Protein AF-A0A0C2IAZ5-F1 (afdb_monomer)

Solvent-accessible surface area (backbone atoms only — not comparable to full-atom values): 12006 Å² total; per-residue (Å²): 134,86,85,88,79,88,87,80,85,84,83,90,81,91,76,89,69,83,84,74,73,74,80,56,73,69,61,59,54,59,52,54,60,59,62,53,50,27,49,52,29,51,53,50,43,54,48,49,75,70,70,52,57,66,71,58,53,27,59,75,67,72,46,90,53,68,65,59,50,37,69,74,47,61,52,66,80,59,82,70,36,65,67,20,64,75,68,73,45,80,54,73,55,68,65,60,46,50,69,38,65,55,66,50,71,83,68,84,84,43,74,84,71,50,55,69,68,63,47,53,56,49,55,69,34,69,71,50,41,56,51,49,53,54,47,59,71,51,62,82,60,82,53,74,67,52,50,52,52,49,51,50,51,50,51,53,53,48,50,56,50,50,50,55,44,50,55,50,53,64,75,63,63,73,81,72,82,75,78,68,95,78,84,82,76,81,77,85,126

Nearest PDB structures (foldseek):
  2nd4-assembly1_A  TM=6.786E-01  e=6.796E+00  Streptococcus parasanguinis FW213
  1r71-assembly2_D  TM=3.752E-01  e=5.203E+00  Escherichia coli

Secondary structure (DSSP, 8-state):
--------PPP---------PPPPHHHHHHHHHHHHHHHHHHHHHHHHHTT--HHHHHHHTT-S-HHHHIIIII--S-S--HHHHHHTPPP-HHHHHHTSTTT----TT-GGGS-HHHHHHHHHSHHHHHHHHHHHHHSS--SHHHHHHHHHHHHHHHHHHHHHHHHHHHHT--------S--------

Mean predicted aligned error: 17.09 Å

Structure (mmCIF, N/CA/C/O backbone):
data_AF-A0A0C2IAZ5-F1
#
_entry.id   AF-A0A0C2IAZ5-F1
#
loop_
_atom_site.group_PDB
_atom_site.id
_atom_site.type_symbol
_atom_site.label_atom_id
_atom_site.label_alt_id
_atom_site.label_comp_id
_atom_site.label_asym_id
_atom_site.label_entity_id
_atom_site.label_seq_id
_atom_site.pdbx_PDB_ins_code
_atom_site.Cartn_x
_atom_site.Cartn_y
_atom_site.Cartn_z
_atom_site.occupancy
_atom_site.B_iso_or_equiv
_atom_site.auth_seq_id
_atom_site.auth_comp_id
_atom_site.auth_asym_id
_atom_site.auth_atom_id
_atom_site.pdbx_PDB_model_num
ATOM 1 N N . MET A 1 1 ? -34.240 -67.781 -37.547 1.00 33.72 1 MET A N 1
ATOM 2 C CA . MET A 1 1 ? -34.138 -68.430 -36.224 1.00 33.72 1 MET A CA 1
ATOM 3 C C . MET A 1 1 ? -33.728 -67.370 -35.205 1.00 33.72 1 MET A C 1
ATOM 5 O O . MET A 1 1 ? -32.711 -66.744 -35.450 1.00 33.72 1 MET A O 1
ATOM 9 N N . LEU A 1 2 ? -34.544 -67.196 -34.147 1.00 34.09 2 LEU A N 1
ATOM 10 C CA . LEU A 1 2 ? -34.249 -66.635 -32.800 1.00 34.09 2 LEU A CA 1
ATOM 11 C C . LEU A 1 2 ? -33.767 -65.156 -32.739 1.00 34.09 2 LEU A C 1
ATOM 13 O O . LEU A 1 2 ? -32.663 -64.866 -33.169 1.00 34.09 2 LEU A O 1
ATOM 17 N N . THR A 1 3 ? -34.583 -64.127 -32.437 1.00 29.62 3 THR A N 1
ATOM 18 C CA . THR A 1 3 ? -35.237 -63.645 -31.177 1.00 29.62 3 THR A CA 1
ATOM 19 C C . THR A 1 3 ? -34.334 -63.023 -30.095 1.00 29.62 3 THR A C 1
ATOM 21 O O . THR A 1 3 ? -33.367 -63.649 -29.682 1.00 29.62 3 THR A O 1
ATOM 24 N N . CYS A 1 4 ? -34.831 -61.900 -29.532 1.00 27.48 4 CYS A N 1
ATOM 25 C CA . CYS A 1 4 ? -34.529 -61.259 -28.229 1.00 27.48 4 CYS A CA 1
ATOM 26 C C . CYS A 1 4 ? -33.162 -60.566 -28.056 1.00 27.48 4 CYS A C 1
ATOM 28 O O . CYS A 1 4 ? -32.158 -61.031 -28.562 1.00 27.48 4 CYS A O 1
ATOM 30 N N . GLY A 1 5 ? -33.025 -59.458 -27.320 1.00 30.19 5 GLY A N 1
ATOM 31 C CA . GLY A 1 5 ? -33.945 -58.748 -26.428 1.00 30.19 5 GLY A CA 1
ATOM 32 C C . GLY A 1 5 ? -33.233 -57.538 -25.788 1.00 30.19 5 GLY A C 1
ATOM 33 O O . GLY A 1 5 ? -32.011 -57.436 -25.824 1.00 30.19 5 GLY A O 1
ATOM 34 N N . GLN A 1 6 ? -34.024 -56.602 -25.261 1.00 39.97 6 GLN A N 1
ATOM 35 C CA . GLN A 1 6 ? -33.616 -55.354 -24.599 1.00 39.97 6 GLN A CA 1
ATOM 36 C C . GLN A 1 6 ? -32.901 -55.566 -23.241 1.00 39.97 6 GLN A C 1
ATOM 38 O O . GLN A 1 6 ? -32.875 -56.676 -22.716 1.00 39.97 6 GLN A O 1
ATOM 43 N N . THR A 1 7 ? -32.500 -54.433 -22.631 1.00 32.38 7 THR A N 1
ATOM 44 C CA . THR A 1 7 ? -32.060 -54.162 -21.232 1.00 32.38 7 THR A CA 1
ATOM 45 C C . THR A 1 7 ? -30.535 -54.120 -21.037 1.00 32.38 7 THR A C 1
ATOM 47 O O . THR A 1 7 ? -29.818 -54.927 -21.602 1.00 32.38 7 THR A O 1
ATOM 50 N N . GLY A 1 8 ? -29.927 -53.186 -20.301 1.00 30.31 8 GLY A N 1
ATOM 51 C CA . GLY A 1 8 ? -30.428 -52.123 -19.437 1.00 30.31 8 GLY A CA 1
ATOM 52 C C . GLY A 1 8 ? -29.273 -51.215 -18.981 1.00 30.31 8 GLY A C 1
ATOM 53 O O . GLY A 1 8 ? -28.098 -51.560 -19.088 1.00 30.31 8 GLY A O 1
ATOM 54 N N . THR A 1 9 ? -29.619 -50.029 -18.495 1.00 33.97 9 THR A N 1
ATOM 55 C CA . THR A 1 9 ? -28.724 -49.119 -17.773 1.00 33.97 9 THR A CA 1
ATOM 56 C C . THR A 1 9 ? -28.346 -49.690 -16.401 1.00 33.97 9 THR A C 1
ATOM 58 O O . THR A 1 9 ? -29.197 -50.296 -15.748 1.00 33.97 9 THR A O 1
ATOM 61 N N . PRO A 1 10 ? -27.149 -49.386 -15.867 1.00 36.28 10 PRO A N 1
ATOM 62 C CA . PRO A 1 10 ? -26.966 -49.244 -14.437 1.00 36.28 10 PRO A CA 1
ATOM 63 C C . PRO A 1 10 ? -27.031 -47.764 -14.041 1.00 36.28 10 PRO A C 1
ATOM 65 O O . PRO A 1 10 ? -26.444 -46.881 -14.667 1.00 36.28 10 PRO A O 1
ATOM 68 N N . ARG A 1 11 ? -27.806 -47.520 -12.984 1.00 34.47 11 ARG A N 1
ATOM 69 C CA . ARG A 1 11 ? -27.888 -46.276 -12.218 1.00 34.47 11 ARG A CA 1
ATOM 70 C C . ARG A 1 11 ? -26.661 -46.133 -11.312 1.00 34.47 11 ARG A C 1
ATOM 72 O O . ARG A 1 11 ? -26.193 -47.134 -10.785 1.00 34.47 11 ARG A O 1
ATOM 79 N N . GLY A 1 12 ? -26.321 -44.882 -10.998 1.00 30.38 12 GLY A N 1
ATOM 80 C CA . GLY A 1 12 ? -25.887 -44.485 -9.654 1.00 30.38 12 GLY A CA 1
ATOM 81 C C . GLY A 1 12 ? -24.379 -44.435 -9.411 1.00 30.38 12 GLY A C 1
ATOM 82 O O . GLY A 1 12 ? -23.699 -45.451 -9.444 1.00 30.38 12 GLY A O 1
ATOM 83 N N . GLY A 1 13 ? -23.896 -43.236 -9.094 1.00 26.91 13 GLY A N 1
ATOM 84 C CA . GLY A 1 13 ? -22.538 -42.960 -8.637 1.00 26.91 13 GLY A CA 1
ATOM 85 C C . GLY A 1 13 ? -22.327 -41.455 -8.532 1.00 26.91 13 GLY A C 1
ATOM 86 O O . GLY A 1 13 ? -21.667 -40.859 -9.377 1.00 26.91 13 GLY A O 1
ATOM 87 N N . GLU A 1 14 ? -23.001 -40.836 -7.563 1.00 43.66 14 GLU A N 1
ATOM 88 C CA . GLU A 1 14 ? -22.784 -39.451 -7.155 1.00 43.66 14 GLU A CA 1
ATOM 89 C C . GLU A 1 14 ? -21.334 -39.279 -6.691 1.00 43.66 14 GLU A C 1
ATOM 91 O O . GLU A 1 14 ? -20.952 -39.852 -5.680 1.00 43.66 14 GLU A O 1
ATOM 96 N N . ASP A 1 15 ? -20.549 -38.459 -7.391 1.00 33.50 15 ASP A N 1
ATOM 97 C CA . ASP A 1 15 ? -19.298 -37.918 -6.859 1.00 33.50 15 ASP A CA 1
ATOM 98 C C . ASP A 1 15 ? -19.372 -36.392 -6.911 1.00 33.50 15 ASP A C 1
ATOM 100 O O . ASP A 1 15 ? -19.136 -35.737 -7.934 1.00 33.50 15 ASP A O 1
ATOM 104 N N . GLY A 1 16 ? -19.763 -35.833 -5.765 1.00 38.94 16 GLY A N 1
ATOM 105 C CA . GLY A 1 16 ? -19.834 -34.408 -5.497 1.00 38.94 16 GLY A CA 1
ATOM 106 C C . GLY A 1 16 ? -18.471 -33.739 -5.651 1.00 38.94 16 GLY A C 1
ATOM 107 O O . GLY A 1 16 ? -17.618 -33.805 -4.769 1.00 38.94 16 GLY A O 1
ATOM 108 N N . ARG A 1 17 ? -18.287 -33.018 -6.757 1.00 39.12 17 ARG A N 1
ATOM 109 C CA . ARG A 1 17 ? -17.302 -31.936 -6.829 1.00 39.12 17 ARG A CA 1
ATOM 110 C C . ARG A 1 17 ? -18.002 -30.648 -6.398 1.00 39.12 17 ARG A C 1
ATOM 112 O O . ARG A 1 17 ? -18.989 -30.287 -7.040 1.00 39.12 17 ARG A O 1
ATOM 119 N N . PRO A 1 18 ? -17.529 -29.930 -5.365 1.00 41.56 18 PRO A N 1
ATOM 120 C CA . PRO A 1 18 ? -18.049 -28.602 -5.087 1.00 41.56 18 PRO A CA 1
ATOM 121 C C . PRO A 1 18 ? -17.733 -27.716 -6.293 1.00 41.56 18 PRO A C 1
ATOM 123 O O . PRO A 1 18 ? -16.586 -27.624 -6.736 1.00 41.56 18 PRO A O 1
ATOM 126 N N . GLY A 1 19 ? -18.786 -27.131 -6.861 1.00 40.59 19 GLY A N 1
ATOM 127 C CA . GLY A 1 19 ? -18.734 -26.257 -8.022 1.00 40.59 19 GLY A CA 1
ATOM 128 C C . GLY A 1 19 ? -17.888 -25.020 -7.749 1.00 40.59 19 GLY A C 1
ATOM 129 O O . GLY A 1 19 ? -18.397 -23.983 -7.338 1.00 40.59 19 GLY A O 1
ATOM 130 N N . GLY A 1 20 ? -16.590 -25.117 -8.021 1.00 43.41 20 GLY A N 1
ATOM 131 C CA . GLY A 1 20 ? -15.761 -23.960 -8.307 1.00 43.41 20 GLY A CA 1
ATOM 132 C C . GLY A 1 20 ? -16.153 -23.451 -9.684 1.00 43.41 20 GLY A C 1
ATOM 133 O O . GLY A 1 20 ? -15.679 -23.973 -10.693 1.00 43.41 20 GLY A O 1
ATOM 134 N N . LEU A 1 21 ? -17.065 -22.479 -9.726 1.00 49.16 21 LEU A N 1
ATOM 135 C CA . LEU A 1 21 ? -17.393 -21.758 -10.948 1.00 49.16 21 LEU A CA 1
ATOM 136 C C . LEU A 1 21 ? -16.069 -21.225 -11.531 1.00 49.16 21 LEU A C 1
ATOM 138 O O . LEU A 1 21 ? -15.357 -20.512 -10.815 1.00 49.16 21 LEU A O 1
ATOM 142 N N . PRO A 1 22 ? -15.680 -21.586 -12.769 1.00 55.66 22 PRO A N 1
ATOM 143 C CA . PRO A 1 22 ? -14.477 -21.023 -13.357 1.00 55.66 22 PRO A CA 1
ATOM 144 C C . PRO A 1 22 ? -14.632 -19.498 -13.358 1.00 55.66 22 PRO A C 1
ATOM 146 O O . PRO A 1 22 ? -15.723 -19.007 -13.676 1.00 55.66 22 PRO A O 1
ATOM 149 N N . PRO A 1 23 ? -13.587 -18.738 -12.975 1.00 51.31 23 PRO A N 1
ATOM 150 C CA . PRO A 1 23 ? -13.660 -17.290 -13.015 1.00 51.31 23 PRO A CA 1
ATOM 151 C C . PRO A 1 23 ? -14.093 -16.891 -14.426 1.00 51.31 23 PRO A C 1
ATOM 153 O O . PRO A 1 23 ? -13.595 -17.459 -15.406 1.00 51.31 23 PRO A O 1
ATOM 156 N N . PRO A 1 24 ? -15.061 -15.976 -14.555 1.00 48.97 24 PRO A N 1
ATOM 157 C CA . PRO A 1 24 ? -15.604 -15.670 -15.856 1.00 48.97 24 PRO A CA 1
ATOM 158 C C . PRO A 1 24 ? -14.494 -15.152 -16.776 1.00 48.97 24 PRO A C 1
ATOM 160 O O . PRO A 1 24 ? -13.578 -14.463 -16.327 1.00 48.97 24 PRO A O 1
ATOM 163 N N . LEU A 1 25 ? -14.580 -15.468 -18.069 1.00 48.09 25 LEU A N 1
ATOM 164 C CA . LEU A 1 25 ? -13.538 -15.194 -19.072 1.00 48.09 25 LEU A CA 1
ATOM 165 C C . LEU A 1 25 ? -13.080 -13.719 -19.113 1.00 48.09 25 LEU A C 1
ATOM 167 O O . LEU A 1 25 ? -11.958 -13.425 -19.523 1.00 48.09 25 LEU A O 1
ATOM 171 N N . TYR A 1 26 ? -13.906 -12.793 -18.619 1.00 48.84 26 TYR A N 1
ATOM 172 C CA . TYR A 1 26 ? -13.578 -11.374 -18.461 1.00 48.84 26 TYR A CA 1
ATOM 173 C C . TYR A 1 26 ? -12.487 -11.107 -17.399 1.00 48.84 26 TYR A C 1
ATOM 175 O O . TYR A 1 26 ? -11.694 -10.180 -17.560 1.00 48.84 26 TYR A O 1
ATOM 183 N N . ALA A 1 27 ? -12.377 -11.934 -16.353 1.00 33.88 27 ALA A N 1
ATOM 184 C CA . ALA A 1 27 ? -11.324 -11.828 -15.338 1.00 33.88 27 ALA A CA 1
ATOM 185 C C . ALA A 1 27 ? -9.954 -12.294 -15.868 1.00 33.88 27 ALA A C 1
ATOM 187 O O . ALA A 1 27 ? -8.925 -11.709 -15.526 1.00 33.88 27 ALA A O 1
ATOM 188 N N . GLN A 1 28 ? -9.934 -13.286 -16.766 1.00 40.19 28 GLN A N 1
ATOM 189 C CA . GLN A 1 28 ? -8.708 -13.749 -17.426 1.00 40.19 28 GLN A CA 1
ATOM 190 C C . GLN A 1 28 ? -8.147 -12.685 -18.388 1.00 40.19 28 GLN A C 1
ATOM 192 O O . GLN A 1 28 ? -6.931 -12.511 -18.481 1.00 40.19 28 GLN A O 1
ATOM 197 N N . LEU A 1 29 ? -9.025 -11.939 -19.072 1.00 33.53 29 LEU A N 1
ATOM 198 C CA . LEU A 1 29 ? -8.623 -10.901 -20.024 1.00 33.53 29 LEU A CA 1
ATOM 199 C C . LEU A 1 29 ? -7.984 -9.685 -19.328 1.00 33.53 29 LEU A C 1
ATOM 201 O O . LEU A 1 29 ? -6.987 -9.156 -19.815 1.00 33.53 29 LEU A O 1
ATOM 205 N N . MET A 1 30 ? -8.496 -9.277 -18.163 1.00 33.78 30 MET A N 1
ATOM 206 C CA . MET A 1 30 ? -7.974 -8.117 -17.420 1.00 33.78 30 MET A CA 1
ATOM 207 C C . MET A 1 30 ? -6.599 -8.369 -16.774 1.00 33.78 30 MET A C 1
ATOM 209 O O . MET A 1 30 ? -5.767 -7.465 -16.709 1.00 33.78 30 MET A O 1
ATOM 213 N N . LEU A 1 31 ? -6.313 -9.604 -16.348 1.00 41.78 31 LEU A N 1
ATOM 214 C CA . LEU A 1 31 ? -5.001 -9.990 -15.808 1.00 41.78 31 LEU A CA 1
ATOM 215 C C . LEU A 1 31 ? -3.921 -10.125 -16.896 1.00 41.78 31 LEU A C 1
ATOM 217 O O . LEU A 1 31 ? -2.743 -9.887 -16.625 1.00 41.78 31 LEU A O 1
ATOM 221 N N . HIS A 1 32 ? -4.302 -10.456 -18.132 1.00 40.53 32 HIS A N 1
ATOM 222 C CA . HIS A 1 32 ? -3.354 -10.632 -19.236 1.00 40.53 32 HIS A CA 1
ATOM 223 C C . HIS A 1 32 ? -2.765 -9.300 -19.733 1.00 40.53 32 HIS A C 1
ATOM 225 O O . HIS A 1 32 ? -1.571 -9.219 -20.028 1.00 40.53 32 HIS A O 1
ATOM 231 N N . TRP A 1 33 ? -3.574 -8.235 -19.768 1.00 40.88 33 TRP A N 1
ATOM 232 C CA . TRP A 1 33 ? -3.133 -6.912 -20.227 1.00 40.88 33 TRP A CA 1
ATOM 233 C C . TRP A 1 33 ? -2.210 -6.200 -19.229 1.00 40.88 33 TRP A C 1
ATOM 235 O O . TRP A 1 33 ? -1.236 -5.569 -19.637 1.00 40.88 33 TRP A O 1
ATOM 245 N N . LEU A 1 34 ? -2.448 -6.361 -17.924 1.00 48.94 34 LEU A N 1
ATOM 246 C CA . LEU A 1 34 ? -1.571 -5.814 -16.882 1.00 48.94 34 LEU A CA 1
ATOM 247 C C . LEU A 1 34 ? -0.287 -6.644 -16.691 1.00 48.94 34 LEU A C 1
ATOM 249 O O . LEU A 1 34 ? 0.761 -6.082 -16.377 1.00 48.94 34 LEU A O 1
ATOM 253 N N . GLY A 1 35 ? -0.336 -7.963 -16.918 1.00 55.66 35 GLY A N 1
ATOM 254 C CA . GLY A 1 35 ? 0.768 -8.882 -16.616 1.00 55.66 35 GLY A CA 1
ATOM 255 C C . GLY A 1 35 ? 1.971 -8.831 -17.568 1.00 55.66 35 GLY A C 1
ATOM 256 O O . GLY A 1 35 ? 3.095 -9.035 -17.118 1.00 55.66 35 GLY A O 1
ATOM 257 N N . LEU A 1 36 ? 1.776 -8.546 -18.864 1.00 62.56 36 LEU A N 1
ATOM 258 C CA . LEU A 1 36 ? 2.872 -8.532 -19.854 1.00 62.56 36 LEU A CA 1
ATOM 259 C C . LEU A 1 36 ? 3.364 -7.116 -20.189 1.00 62.56 36 LEU A C 1
ATOM 261 O O . LEU A 1 36 ? 4.548 -6.908 -20.469 1.00 62.56 36 LEU A O 1
ATOM 265 N N . HIS A 1 37 ? 2.465 -6.131 -20.148 1.00 70.44 37 HIS A N 1
ATOM 266 C CA . HIS A 1 37 ? 2.784 -4.756 -20.523 1.00 70.44 37 HIS A CA 1
ATOM 267 C C . HIS A 1 37 ? 3.711 -4.082 -19.504 1.00 70.44 37 HIS A C 1
ATOM 269 O O . HIS A 1 37 ? 4.656 -3.395 -19.888 1.00 70.44 37 HIS A O 1
ATOM 275 N N . ALA A 1 38 ? 3.500 -4.350 -18.213 1.00 69.12 38 ALA A N 1
ATOM 276 C CA . ALA A 1 38 ? 4.298 -3.788 -17.131 1.00 69.12 38 ALA A CA 1
ATOM 277 C C . ALA A 1 38 ? 5.775 -4.248 -17.159 1.00 69.12 38 ALA A C 1
ATOM 279 O O . ALA A 1 38 ? 6.652 -3.382 -17.223 1.00 69.12 38 ALA A O 1
ATOM 280 N N . PRO A 1 39 ? 6.102 -5.561 -17.210 1.00 73.50 39 PRO A N 1
ATOM 281 C CA . PRO A 1 39 ? 7.488 -6.014 -17.361 1.00 73.50 39 PRO A CA 1
ATOM 282 C C . PRO A 1 39 ? 8.144 -5.515 -18.648 1.00 73.50 39 PRO A C 1
ATOM 284 O O . PRO A 1 39 ? 9.300 -5.099 -18.634 1.00 73.50 39 PRO A O 1
ATOM 287 N N . ARG A 1 40 ? 7.403 -5.509 -19.765 1.00 78.31 40 ARG A N 1
ATOM 288 C CA . ARG A 1 40 ? 7.903 -4.996 -21.045 1.00 78.31 40 ARG A CA 1
ATOM 289 C C . ARG A 1 40 ? 8.282 -3.519 -20.944 1.00 78.31 40 ARG A C 1
ATOM 291 O O . ARG A 1 40 ? 9.360 -3.145 -21.397 1.00 78.31 40 ARG A O 1
ATOM 298 N N . ARG A 1 41 ? 7.422 -2.694 -20.340 1.00 78.50 41 ARG A N 1
ATOM 299 C CA . ARG A 1 41 ? 7.686 -1.268 -20.114 1.00 78.50 41 ARG A CA 1
ATOM 300 C C . ARG A 1 41 ? 8.943 -1.059 -19.273 1.00 78.50 41 ARG A C 1
ATOM 302 O O . ARG A 1 41 ? 9.803 -0.286 -19.671 1.00 78.50 41 ARG A O 1
ATOM 309 N N . GLU A 1 42 ? 9.090 -1.791 -18.175 1.00 76.69 42 GLU A N 1
ATOM 310 C CA . GLU A 1 42 ? 10.253 -1.681 -17.284 1.00 76.69 42 GLU A CA 1
ATOM 311 C C . GLU A 1 42 ? 11.577 -2.0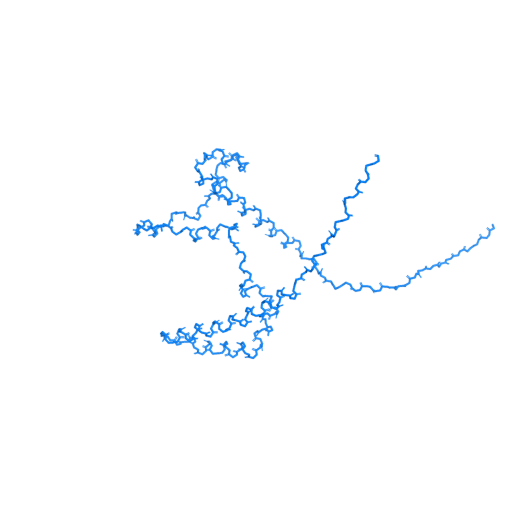28 -17.983 1.00 76.69 42 GLU A C 1
ATOM 313 O O . GLU A 1 42 ? 12.575 -1.327 -17.814 1.00 76.69 42 GLU A O 1
ATOM 318 N N . ILE A 1 43 ? 11.595 -3.079 -18.809 1.00 80.69 43 ILE A N 1
ATOM 319 C CA . ILE A 1 43 ? 12.788 -3.454 -19.583 1.00 80.69 43 ILE A CA 1
ATOM 320 C C . ILE A 1 43 ? 13.146 -2.351 -20.590 1.00 80.69 43 ILE A C 1
ATOM 322 O O . ILE A 1 43 ? 14.321 -2.026 -20.759 1.00 80.69 43 ILE A O 1
ATOM 326 N N . LEU A 1 44 ? 12.148 -1.752 -21.245 1.00 83.25 44 LEU A N 1
ATOM 327 C CA . LEU A 1 44 ? 12.361 -0.666 -22.205 1.00 83.25 44 LEU A CA 1
ATOM 328 C C . LEU A 1 44 ? 12.880 0.608 -21.536 1.00 83.25 44 LEU A C 1
ATOM 330 O O . LEU A 1 44 ? 13.821 1.207 -22.050 1.00 83.25 44 LEU A O 1
ATOM 334 N N . VAL A 1 45 ? 12.333 0.973 -20.376 1.00 79.38 45 VAL A N 1
ATOM 335 C CA . VAL A 1 45 ? 12.813 2.114 -19.584 1.00 79.38 45 VAL A CA 1
ATOM 336 C C . VAL A 1 45 ? 14.253 1.883 -19.125 1.00 79.38 45 VAL A C 1
ATOM 338 O O . VAL A 1 45 ? 15.100 2.735 -19.354 1.00 79.38 45 VAL A O 1
ATOM 341 N N . LYS A 1 46 ? 14.584 0.700 -18.591 1.00 79.75 46 LYS A N 1
ATOM 342 C CA . LYS A 1 46 ? 15.965 0.360 -18.199 1.00 79.75 46 LYS A CA 1
ATOM 343 C C . LYS A 1 46 ? 16.951 0.383 -19.365 1.00 79.75 46 LYS A C 1
ATOM 345 O O . LYS A 1 46 ? 18.092 0.802 -19.200 1.00 79.75 46 LYS A O 1
ATOM 350 N N . THR A 1 47 ? 16.517 -0.065 -20.541 1.00 82.88 47 THR A N 1
ATOM 351 C CA . THR A 1 47 ? 17.347 -0.045 -21.752 1.00 82.88 47 THR A CA 1
ATOM 352 C C . THR A 1 47 ? 17.571 1.395 -22.221 1.00 82.88 47 THR A C 1
ATOM 354 O O . THR A 1 47 ? 18.684 1.744 -22.602 1.00 82.88 47 THR A O 1
ATOM 357 N N . ASN A 1 48 ? 16.558 2.259 -22.130 1.00 83.50 48 ASN A N 1
ATOM 358 C CA . ASN A 1 48 ? 16.694 3.686 -22.412 1.00 83.50 48 ASN A CA 1
ATOM 359 C C . ASN A 1 48 ? 17.620 4.394 -21.399 1.00 83.50 48 ASN A C 1
ATOM 361 O O . ASN A 1 48 ? 18.543 5.095 -21.805 1.00 83.50 48 ASN A O 1
ATOM 365 N N . ASP A 1 49 ? 17.444 4.134 -20.099 1.00 77.62 49 ASP A N 1
ATOM 366 C CA . ASP A 1 49 ? 18.261 4.701 -19.010 1.00 77.62 49 ASP A CA 1
ATOM 367 C C . ASP A 1 49 ? 19.739 4.266 -19.091 1.00 77.62 49 ASP A C 1
ATOM 369 O O . ASP A 1 49 ? 20.620 4.958 -18.584 1.00 77.62 49 ASP A O 1
ATOM 373 N N . SER A 1 50 ? 20.038 3.144 -19.761 1.00 79.38 50 SER A N 1
ATOM 374 C CA . SER A 1 50 ? 21.414 2.675 -19.993 1.00 79.38 50 SER A CA 1
ATOM 375 C C . SER A 1 50 ? 22.197 3.483 -21.043 1.00 79.38 50 SER A C 1
ATOM 377 O O . SER A 1 50 ? 23.373 3.205 -21.272 1.00 79.38 50 SER A O 1
ATOM 379 N N . GLY A 1 51 ? 21.570 4.484 -21.677 1.00 79.25 51 GLY A N 1
ATOM 380 C CA . GLY A 1 51 ? 22.207 5.364 -22.666 1.00 79.25 51 GLY A CA 1
ATOM 381 C C . GLY A 1 51 ? 22.269 4.787 -24.084 1.00 79.25 51 GLY A C 1
ATOM 382 O O . GLY A 1 51 ? 22.956 5.330 -24.949 1.00 79.25 51 GLY A O 1
ATOM 383 N N . VAL A 1 52 ? 21.559 3.685 -24.341 1.00 84.81 52 VAL A N 1
ATOM 384 C CA . VAL A 1 52 ? 21.454 3.064 -25.668 1.00 84.81 52 VAL A CA 1
ATOM 385 C C . VAL A 1 52 ? 20.705 3.994 -26.626 1.00 84.81 52 VAL A C 1
ATOM 387 O O . VAL A 1 52 ? 19.708 4.617 -26.266 1.00 84.81 52 VAL A O 1
ATOM 390 N N . ALA A 1 53 ? 21.155 4.067 -27.882 1.00 86.94 53 ALA A N 1
ATOM 391 C CA . ALA A 1 53 ? 20.514 4.909 -28.887 1.00 86.94 53 ALA A CA 1
ATOM 392 C C . ALA A 1 53 ? 19.041 4.515 -29.096 1.00 86.94 53 ALA A C 1
ATOM 394 O O . ALA A 1 53 ? 18.717 3.335 -29.262 1.00 86.94 53 ALA A O 1
ATOM 395 N N . ILE A 1 54 ? 18.150 5.508 -29.202 1.00 83.06 54 ILE A N 1
ATOM 396 C CA . ILE A 1 54 ? 16.699 5.287 -29.327 1.00 83.06 54 ILE A CA 1
ATOM 397 C C . ILE A 1 54 ? 16.336 4.341 -30.483 1.00 83.06 54 ILE A C 1
ATOM 399 O O . ILE A 1 54 ? 15.438 3.518 -30.352 1.00 83.06 54 ILE A O 1
ATOM 403 N N . GLY A 1 55 ? 17.079 4.367 -31.595 1.00 84.75 55 GLY A N 1
ATOM 404 C CA . GLY A 1 55 ? 16.866 3.457 -32.725 1.00 84.75 55 GLY A CA 1
ATOM 405 C C . GLY A 1 55 ? 17.112 1.979 -32.390 1.00 84.75 55 GLY A C 1
ATOM 406 O O . GLY A 1 55 ? 16.419 1.106 -32.912 1.00 84.75 55 GLY A O 1
ATOM 407 N N . GLN A 1 56 ? 18.059 1.678 -31.498 1.00 86.56 56 GLN A N 1
ATOM 408 C CA . GLN A 1 56 ? 18.276 0.320 -30.990 1.00 86.56 56 GLN A CA 1
ATOM 409 C C . GLN A 1 56 ? 17.168 -0.081 -30.012 1.00 86.56 56 GLN A C 1
ATOM 411 O O . GLN A 1 56 ? 16.681 -1.208 -30.091 1.00 86.56 56 GLN A O 1
ATOM 416 N N . VAL A 1 57 ? 16.694 0.853 -29.179 1.00 86.50 57 VAL A N 1
ATOM 417 C CA . VAL A 1 57 ? 15.525 0.638 -28.308 1.00 86.50 57 VAL A CA 1
ATOM 418 C C . VAL A 1 57 ? 14.267 0.363 -29.138 1.00 86.50 57 VAL A C 1
ATOM 420 O O . VAL A 1 57 ? 13.523 -0.556 -28.815 1.00 86.50 57 VAL A O 1
ATOM 423 N N . LEU A 1 58 ? 14.051 1.069 -30.256 1.00 88.31 58 LEU A N 1
ATOM 424 C CA . LEU A 1 58 ? 12.946 0.803 -31.188 1.00 88.31 58 LEU A CA 1
ATOM 425 C C . LEU A 1 58 ? 13.025 -0.602 -31.790 1.00 88.31 58 LEU A C 1
ATOM 427 O O . LEU A 1 58 ? 12.017 -1.308 -31.816 1.00 88.31 58 LEU A O 1
ATOM 431 N N . LYS A 1 59 ? 14.213 -1.017 -32.254 1.00 89.44 59 LYS A N 1
ATOM 432 C CA . LYS A 1 59 ? 14.434 -2.365 -32.801 1.00 89.44 59 LYS A CA 1
ATOM 433 C C . LYS A 1 59 ? 14.156 -3.437 -31.754 1.00 89.44 59 LYS A C 1
ATOM 435 O O . LYS A 1 59 ? 13.428 -4.383 -32.035 1.00 89.44 59 LYS A O 1
ATOM 440 N N . PHE A 1 60 ? 14.677 -3.253 -30.545 1.00 85.25 60 PHE A N 1
ATOM 441 C CA . PHE A 1 60 ? 14.430 -4.140 -29.413 1.00 85.25 60 PHE A CA 1
ATOM 442 C C . PHE A 1 60 ? 12.940 -4.175 -29.021 1.00 85.25 60 PHE A C 1
ATOM 444 O O . PHE A 1 60 ? 12.383 -5.239 -28.760 1.00 85.25 60 PHE A O 1
ATOM 451 N N . ALA A 1 61 ? 12.257 -3.030 -29.070 1.00 83.94 61 ALA A N 1
ATOM 452 C CA . ALA A 1 61 ? 10.823 -2.914 -28.831 1.00 83.94 61 ALA A CA 1
ATOM 453 C C . ALA A 1 61 ? 9.953 -3.433 -29.991 1.00 83.94 61 ALA A C 1
ATOM 455 O O . ALA A 1 61 ? 8.731 -3.487 -29.836 1.00 83.94 61 ALA A O 1
ATOM 456 N N . GLY A 1 62 ? 10.530 -3.772 -31.149 1.00 87.19 62 GLY A N 1
ATOM 457 C CA . GLY A 1 62 ? 9.787 -4.124 -32.363 1.00 87.19 62 GLY A CA 1
ATOM 458 C C . GLY A 1 62 ? 8.902 -2.989 -32.898 1.00 87.19 62 GLY A C 1
ATOM 459 O O . GLY A 1 62 ? 7.905 -3.254 -33.565 1.00 87.19 62 GLY A O 1
ATOM 460 N N . GLN A 1 63 ? 9.223 -1.732 -32.579 1.00 86.38 63 GLN A N 1
ATOM 461 C CA . GLN A 1 63 ? 8.437 -0.559 -32.961 1.00 86.38 63 GLN A CA 1
ATOM 462 C C . GLN A 1 63 ? 9.055 0.132 -34.176 1.00 86.38 63 GLN A C 1
ATOM 464 O O . GLN A 1 63 ? 10.262 0.349 -34.234 1.00 86.38 63 GLN A O 1
ATOM 469 N N . ARG A 1 64 ? 8.215 0.523 -35.142 1.00 85.25 64 ARG A N 1
ATOM 470 C CA . ARG A 1 64 ? 8.635 1.344 -36.296 1.00 85.25 64 ARG A CA 1
ATOM 471 C C . ARG A 1 64 ? 8.508 2.841 -36.029 1.00 85.25 64 ARG A C 1
ATOM 473 O O . ARG A 1 64 ? 9.264 3.626 -36.586 1.00 85.25 64 ARG A O 1
ATOM 480 N N . ASN A 1 65 ? 7.544 3.230 -35.194 1.00 87.69 65 ASN A N 1
ATOM 481 C CA . ASN A 1 65 ? 7.249 4.625 -34.903 1.00 87.69 65 ASN A CA 1
ATOM 482 C C . ASN A 1 65 ? 7.776 5.000 -33.506 1.00 87.69 65 ASN A C 1
ATOM 484 O O . ASN A 1 65 ? 7.292 4.443 -32.515 1.00 87.69 65 ASN A O 1
ATOM 488 N N . PRO A 1 66 ? 8.707 5.965 -33.395 1.00 84.44 66 PRO A N 1
ATOM 489 C CA . PRO A 1 66 ? 9.238 6.393 -32.105 1.00 84.44 66 PRO 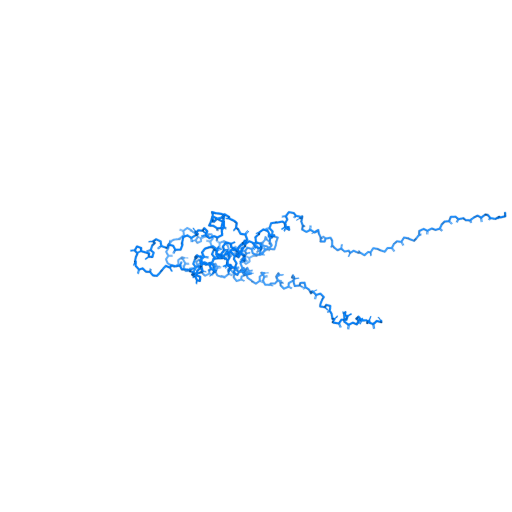A CA 1
ATOM 490 C C . PRO A 1 66 ? 8.171 7.027 -31.210 1.00 84.44 66 PRO A C 1
ATOM 492 O O . PRO A 1 66 ? 8.270 6.909 -29.995 1.00 84.44 66 PRO A O 1
ATOM 495 N N . LYS A 1 67 ? 7.109 7.618 -31.779 1.00 85.62 67 LYS A N 1
ATOM 496 C CA . LYS A 1 67 ? 6.001 8.186 -30.996 1.00 85.62 67 LYS A CA 1
ATOM 497 C C . LYS A 1 67 ? 5.275 7.128 -30.171 1.00 85.62 67 LYS A C 1
ATOM 499 O O . LYS A 1 67 ? 4.906 7.395 -29.040 1.00 85.62 67 LYS A O 1
ATOM 504 N N . VAL A 1 68 ? 5.093 5.923 -30.713 1.00 83.38 68 VAL A N 1
ATOM 505 C CA . VAL A 1 68 ? 4.414 4.822 -30.006 1.00 83.38 68 VAL A CA 1
ATOM 506 C C . VAL A 1 68 ? 5.268 4.341 -28.834 1.00 83.38 68 VAL A C 1
ATOM 508 O O . VAL A 1 68 ? 4.753 4.095 -27.748 1.00 83.38 68 VAL A O 1
ATOM 511 N N . LEU A 1 69 ? 6.583 4.234 -29.043 1.00 82.69 69 LEU A N 1
ATOM 512 C CA . LEU A 1 69 ? 7.516 3.885 -27.976 1.00 82.69 69 LEU A CA 1
ATOM 513 C C . LEU A 1 69 ? 7.526 4.958 -26.883 1.00 82.69 69 LEU A C 1
ATOM 515 O O . LEU A 1 69 ? 7.438 4.618 -25.705 1.00 82.69 69 LEU A O 1
ATOM 519 N N . LEU A 1 70 ? 7.593 6.228 -27.290 1.00 80.00 70 LEU A N 1
ATOM 520 C CA . LEU A 1 70 ? 7.574 7.358 -26.378 1.00 80.00 70 LEU A CA 1
ATOM 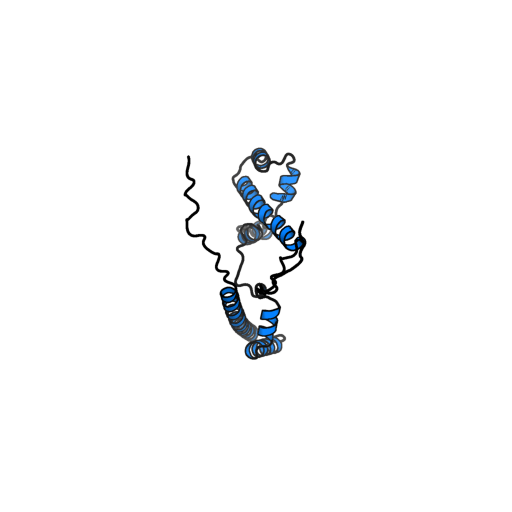521 C C . LEU A 1 70 ? 6.263 7.374 -25.591 1.00 80.00 70 LEU A C 1
ATOM 523 O O . LEU A 1 70 ? 6.297 7.076 -24.417 1.00 80.00 70 LEU A O 1
ATOM 527 N N . HIS A 1 71 ? 5.105 7.554 -26.226 1.00 78.81 71 HIS A N 1
ATOM 528 C CA . HIS A 1 71 ? 3.826 7.753 -25.530 1.00 78.81 71 HIS A CA 1
ATOM 529 C C . HIS A 1 71 ? 3.306 6.557 -24.716 1.00 78.81 71 HIS A C 1
ATOM 531 O O . HIS A 1 71 ? 2.558 6.754 -23.766 1.00 78.81 71 HIS A O 1
ATOM 537 N N . HIS A 1 72 ? 3.642 5.314 -25.074 1.00 76.00 72 HIS A N 1
ATOM 538 C CA . HIS A 1 72 ? 3.081 4.146 -24.374 1.00 76.00 72 HIS A CA 1
ATOM 539 C C . HIS A 1 72 ? 4.043 3.484 -23.391 1.00 76.00 72 HIS A C 1
ATOM 541 O O . HIS A 1 72 ? 3.597 2.790 -22.480 1.00 76.00 72 HIS A O 1
ATOM 547 N N . TYR A 1 73 ? 5.354 3.653 -23.573 1.00 75.12 73 TYR A N 1
ATOM 548 C CA . TYR A 1 73 ? 6.348 2.927 -22.780 1.00 75.12 73 TYR A CA 1
ATOM 549 C C . TYR A 1 73 ? 7.321 3.860 -22.071 1.00 75.12 73 TYR A C 1
ATOM 551 O O . TYR A 1 73 ? 7.571 3.660 -20.884 1.00 75.12 73 TYR A O 1
ATOM 559 N N . LEU A 1 74 ? 7.844 4.866 -22.772 1.00 74.56 74 LEU A N 1
ATOM 560 C CA . LEU A 1 74 ? 8.808 5.822 -22.220 1.00 74.56 74 LEU A CA 1
ATOM 561 C C . LEU A 1 74 ? 8.152 7.128 -21.749 1.00 74.56 74 LEU A C 1
ATOM 563 O O . LEU A 1 74 ? 8.867 8.039 -21.347 1.00 74.56 74 LEU A O 1
ATOM 567 N N . ASP A 1 75 ? 6.822 7.225 -21.815 1.00 69.31 75 ASP A N 1
ATOM 568 C CA . ASP A 1 75 ? 6.099 8.424 -21.418 1.00 69.31 75 ASP A CA 1
ATOM 569 C C . ASP A 1 75 ? 6.201 8.560 -19.914 1.00 69.31 75 ASP A C 1
ATOM 571 O O . ASP A 1 75 ? 6.059 7.587 -19.151 1.00 69.31 75 ASP A O 1
ATOM 575 N N . ASP A 1 76 ? 6.534 9.776 -19.522 1.00 56.09 76 ASP A N 1
ATOM 576 C CA . ASP A 1 76 ? 7.089 10.045 -18.222 1.00 56.09 76 ASP A CA 1
ATOM 577 C C . ASP A 1 76 ? 5.934 10.368 -17.270 1.00 56.09 76 ASP A C 1
ATOM 579 O O . ASP A 1 76 ? 5.303 11.422 -17.319 1.00 56.09 76 ASP A O 1
ATOM 583 N N . MET A 1 77 ? 5.729 9.474 -16.305 1.00 55.66 77 MET A N 1
ATOM 584 C CA . MET A 1 77 ? 5.651 9.950 -14.927 1.00 55.66 77 MET A CA 1
ATOM 585 C C . MET A 1 77 ? 6.948 10.734 -14.724 1.00 55.66 77 MET A C 1
ATOM 587 O O . MET A 1 77 ? 7.992 10.105 -14.576 1.00 55.66 77 MET A O 1
ATOM 591 N N . SER A 1 78 ? 6.902 12.060 -14.874 1.00 54.31 78 SER A N 1
ATOM 592 C CA . SER A 1 78 ? 8.089 12.900 -15.034 1.00 54.31 78 SER A CA 1
ATOM 593 C C . SER A 1 78 ? 9.200 12.511 -14.057 1.00 54.31 78 SER A C 1
ATOM 595 O O . SER A 1 78 ? 9.063 12.641 -12.842 1.00 54.31 78 SER A O 1
ATOM 597 N N . THR A 1 79 ? 10.334 12.053 -14.586 1.00 57.47 79 THR A N 1
ATOM 598 C CA . THR A 1 79 ? 11.587 11.925 -13.823 1.00 57.47 79 THR A CA 1
ATOM 599 C C . THR A 1 79 ? 12.062 13.282 -13.300 1.00 57.47 79 THR A C 1
ATOM 601 O O . THR A 1 79 ? 12.854 13.357 -12.359 1.00 57.47 79 THR A O 1
ATOM 604 N N . ILE A 1 80 ? 11.526 14.356 -13.883 1.00 56.31 80 ILE A N 1
ATOM 605 C CA . ILE A 1 80 ? 11.572 15.718 -13.375 1.00 56.31 80 ILE A CA 1
ATOM 606 C C . ILE A 1 80 ? 10.702 15.806 -12.114 1.00 56.31 80 ILE A C 1
ATOM 608 O O . ILE A 1 80 ? 9.488 16.001 -12.174 1.00 56.31 80 ILE A O 1
ATOM 612 N N . ASP A 1 81 ? 11.339 15.677 -10.953 1.00 66.56 81 ASP A N 1
ATOM 613 C CA . ASP A 1 81 ? 10.762 16.109 -9.683 1.00 66.56 81 ASP A CA 1
ATOM 614 C C . ASP A 1 81 ? 10.920 17.633 -9.597 1.00 66.56 81 ASP A C 1
ATOM 616 O O . ASP A 1 81 ? 11.981 18.149 -9.240 1.00 66.56 81 ASP A O 1
ATOM 620 N N . GLY A 1 82 ? 9.870 18.364 -9.985 1.00 69.69 82 GLY A N 1
ATOM 621 C CA . GLY A 1 82 ? 9.892 19.828 -10.014 1.00 69.69 82 GLY A CA 1
ATOM 622 C C . GLY A 1 82 ? 10.223 20.450 -8.655 1.00 69.69 82 GLY A C 1
ATOM 623 O O . GLY A 1 82 ? 10.909 21.468 -8.602 1.00 69.69 82 GLY A O 1
ATOM 624 N N . ALA A 1 83 ? 9.813 19.811 -7.555 1.00 74.94 83 ALA A N 1
ATOM 625 C CA . ALA A 1 83 ? 10.157 20.267 -6.213 1.00 74.94 83 ALA A CA 1
ATOM 626 C C . ALA A 1 83 ? 11.639 20.026 -5.909 1.00 74.94 83 ALA A C 1
ATOM 628 O O . ALA A 1 83 ? 12.286 20.896 -5.334 1.00 74.94 83 ALA A O 1
ATOM 629 N N . ALA A 1 84 ? 12.193 18.886 -6.323 1.00 78.56 84 ALA A N 1
ATOM 630 C CA . ALA A 1 84 ? 13.611 18.610 -6.129 1.00 78.56 84 ALA A CA 1
ATOM 631 C C . ALA A 1 84 ? 14.506 19.543 -6.951 1.00 78.56 84 ALA A C 1
ATOM 633 O O . ALA A 1 84 ? 15.477 20.073 -6.420 1.00 78.56 84 ALA A O 1
ATOM 634 N N . ILE A 1 85 ? 14.143 19.825 -8.206 1.00 78.75 85 ILE A N 1
ATOM 635 C CA . ILE A 1 85 ? 14.862 20.805 -9.034 1.00 78.75 85 ILE A CA 1
ATOM 636 C C . ILE A 1 85 ? 14.782 22.200 -8.411 1.00 78.75 85 ILE A C 1
ATOM 638 O O . ILE A 1 85 ? 15.802 22.873 -8.292 1.00 78.75 85 ILE A O 1
ATOM 642 N N . PHE A 1 86 ? 13.592 22.625 -7.978 1.00 84.75 86 PHE A N 1
ATOM 643 C CA . PHE A 1 86 ? 13.400 23.934 -7.354 1.00 84.75 86 PHE A CA 1
ATOM 644 C C . PHE A 1 86 ? 14.175 24.082 -6.036 1.00 84.75 86 PHE A C 1
ATOM 646 O O . PHE A 1 86 ? 14.725 25.142 -5.755 1.00 84.75 86 PHE A O 1
ATOM 653 N N . LEU A 1 87 ? 14.244 23.016 -5.236 1.00 88.38 87 LEU A N 1
ATOM 654 C CA . LEU A 1 87 ? 14.926 23.004 -3.939 1.00 88.38 87 LEU A CA 1
ATOM 655 C C . LEU A 1 87 ? 16.405 22.590 -4.028 1.00 88.38 87 LEU A C 1
ATOM 657 O O . LEU A 1 87 ? 17.072 22.531 -2.997 1.00 88.38 87 LEU A O 1
ATOM 661 N N . GLY A 1 88 ? 16.918 22.272 -5.221 1.00 84.62 88 GLY A N 1
ATOM 662 C CA . GLY A 1 88 ? 18.277 21.754 -5.414 1.00 84.62 88 GLY A CA 1
ATOM 663 C C . GLY A 1 88 ? 18.543 20.422 -4.702 1.00 84.62 88 GLY A C 1
ATOM 664 O O . GLY A 1 88 ? 19.688 20.113 -4.376 1.00 84.62 88 GLY A O 1
ATOM 665 N N . THR A 1 89 ? 17.499 19.644 -4.410 1.00 84.25 89 THR A N 1
ATOM 666 C CA . THR A 1 89 ? 17.617 18.338 -3.755 1.00 84.25 89 THR A CA 1
ATOM 667 C C . THR A 1 89 ? 17.654 17.211 -4.783 1.00 84.25 89 THR A C 1
ATOM 669 O O . THR A 1 89 ? 17.357 17.391 -5.964 1.00 84.25 89 THR A O 1
ATOM 672 N N . ASN A 1 90 ? 18.050 16.015 -4.346 1.00 76.56 90 ASN A N 1
ATOM 673 C CA . ASN A 1 90 ? 18.011 14.847 -5.218 1.00 76.56 90 ASN A CA 1
ATOM 674 C C . ASN A 1 90 ? 16.550 14.486 -5.552 1.00 76.56 90 ASN A C 1
ATOM 676 O O . ASN A 1 90 ? 15.735 14.396 -4.631 1.00 76.56 90 ASN A O 1
ATOM 680 N N . PRO A 1 91 ? 16.214 14.231 -6.831 1.00 70.94 91 PRO A N 1
ATOM 681 C CA . PRO A 1 91 ? 14.860 13.866 -7.233 1.00 70.94 91 PRO A CA 1
ATOM 682 C C . PRO A 1 91 ? 14.416 12.570 -6.557 1.00 70.94 91 PRO A C 1
ATOM 684 O O . PRO A 1 91 ? 15.179 11.600 -6.481 1.00 70.94 91 PRO A O 1
ATOM 687 N N . ARG A 1 92 ? 13.167 12.545 -6.080 1.00 64.31 92 ARG A N 1
ATOM 688 C CA . ARG A 1 92 ? 12.569 11.360 -5.458 1.00 64.31 92 ARG A CA 1
ATOM 689 C C . ARG A 1 92 ? 12.306 10.279 -6.505 1.00 64.31 92 ARG A C 1
ATOM 691 O O . ARG A 1 92 ? 11.336 10.332 -7.253 1.00 64.31 92 ARG A O 1
ATOM 698 N N . LYS A 1 93 ? 13.210 9.299 -6.578 1.00 64.69 93 LYS A N 1
ATOM 699 C CA . LYS A 1 93 ? 13.131 8.160 -7.513 1.00 64.69 93 LYS A CA 1
ATOM 700 C C . LYS A 1 93 ? 12.276 7.008 -6.989 1.00 64.69 93 LYS A C 1
ATOM 702 O O . LYS A 1 93 ? 11.823 6.192 -7.784 1.00 64.69 93 LYS A O 1
ATOM 707 N N . ASP A 1 94 ? 12.071 6.949 -5.678 1.00 58.78 94 ASP A N 1
ATOM 708 C CA . ASP A 1 94 ? 11.286 5.931 -4.978 1.00 58.78 94 ASP A CA 1
ATOM 709 C C . ASP A 1 94 ? 9.827 5.925 -5.447 1.00 58.78 94 ASP A C 1
ATOM 711 O O . ASP A 1 94 ? 9.319 4.896 -5.886 1.00 58.78 94 ASP A O 1
ATOM 715 N N . LEU A 1 95 ? 9.193 7.100 -5.478 1.00 57.69 95 LEU A N 1
ATOM 716 C CA . LEU A 1 95 ? 7.808 7.246 -5.920 1.00 57.69 95 LEU A CA 1
ATOM 717 C C . LEU A 1 95 ? 7.654 6.871 -7.399 1.00 57.69 95 LEU A C 1
ATOM 719 O O . LEU A 1 95 ? 6.794 6.069 -7.757 1.00 57.69 95 LEU A O 1
ATOM 723 N N . THR A 1 96 ? 8.517 7.401 -8.267 1.00 57.31 96 THR A N 1
ATOM 724 C CA . THR A 1 96 ? 8.444 7.162 -9.716 1.00 57.31 96 THR A CA 1
ATOM 725 C C . THR A 1 96 ? 8.726 5.705 -10.075 1.00 57.31 96 THR A C 1
ATOM 727 O O . THR A 1 96 ? 8.161 5.204 -11.045 1.00 57.31 96 THR A O 1
ATOM 730 N N . GLN A 1 97 ? 9.569 5.007 -9.308 1.00 58.69 97 GLN A N 1
ATOM 731 C CA . GLN A 1 97 ? 9.873 3.591 -9.505 1.00 58.69 97 GLN A CA 1
ATOM 732 C C . GLN A 1 97 ? 8.751 2.674 -9.003 1.00 58.69 97 GLN A C 1
ATOM 734 O O . GLN A 1 97 ? 8.464 1.665 -9.644 1.00 58.69 97 GLN A O 1
ATOM 739 N N . ASP A 1 98 ? 8.062 3.029 -7.919 1.00 53.75 98 ASP A N 1
ATOM 740 C CA . ASP A 1 98 ? 6.932 2.244 -7.416 1.00 53.75 98 ASP A CA 1
ATOM 741 C C . ASP A 1 98 ? 5.715 2.309 -8.349 1.00 53.75 98 ASP A C 1
ATOM 743 O O . ASP A 1 98 ? 4.991 1.329 -8.471 1.00 53.75 98 ASP A O 1
ATOM 747 N N . PHE A 1 99 ? 5.521 3.393 -9.107 1.00 54.56 99 PHE A N 1
ATOM 748 C CA . PHE A 1 99 ? 4.503 3.440 -10.170 1.00 54.56 99 PHE A CA 1
ATOM 749 C C . PHE A 1 99 ? 4.930 2.743 -11.474 1.00 54.56 99 PHE A C 1
ATOM 751 O O . PHE A 1 99 ? 4.118 2.587 -12.393 1.00 54.56 99 PHE A O 1
ATOM 758 N N . ARG A 1 100 ? 6.182 2.269 -11.583 1.00 60.19 100 ARG A N 1
ATOM 759 C CA . ARG A 1 100 ? 6.585 1.343 -12.650 1.00 60.19 100 ARG A CA 1
ATOM 760 C C . ARG A 1 100 ? 6.026 -0.023 -12.271 1.00 60.19 100 ARG A C 1
ATOM 762 O O . ARG A 1 100 ? 6.619 -0.788 -11.523 1.00 60.19 100 ARG A O 1
ATOM 769 N N . SER A 1 101 ? 4.841 -0.311 -12.787 1.00 56.69 101 SER A N 1
ATOM 770 C CA . SER A 1 101 ? 3.986 -1.478 -12.530 1.00 56.69 101 SER A CA 1
ATOM 771 C C . SER A 1 101 ? 4.660 -2.866 -12.467 1.00 56.69 101 SER A C 1
ATOM 773 O O . SER A 1 101 ? 4.036 -3.804 -11.983 1.00 56.69 101 SER A O 1
ATOM 775 N N . ALA A 1 102 ? 5.914 -3.031 -12.905 1.00 55.22 102 ALA A N 1
ATOM 776 C CA . ALA A 1 102 ? 6.683 -4.268 -12.750 1.00 55.22 102 ALA A CA 1
ATOM 777 C C . ALA A 1 102 ? 7.387 -4.411 -11.385 1.00 55.22 102 ALA A C 1
ATOM 779 O O . ALA A 1 102 ? 7.593 -5.532 -10.925 1.00 55.22 102 ALA A O 1
ATOM 780 N N . THR A 1 103 ? 7.781 -3.306 -10.742 1.00 55.09 103 THR A N 1
ATOM 781 C CA . THR A 1 103 ? 8.476 -3.316 -9.441 1.00 55.09 103 THR A CA 1
ATOM 782 C C . THR A 1 103 ? 7.535 -3.230 -8.248 1.00 55.09 103 THR A C 1
ATOM 784 O O . THR A 1 103 ? 7.978 -3.492 -7.128 1.00 55.09 103 THR A O 1
ATOM 787 N N . MET A 1 104 ? 6.239 -2.959 -8.465 1.00 58.56 104 MET A N 1
ATOM 788 C CA . MET A 1 104 ? 5.222 -3.074 -7.419 1.00 58.56 104 MET A CA 1
ATOM 789 C C . MET A 1 104 ? 5.171 -4.505 -6.889 1.00 58.56 104 MET A C 1
ATOM 791 O O . MET A 1 104 ? 4.517 -5.390 -7.445 1.00 58.56 104 MET A O 1
ATOM 795 N N . LYS A 1 105 ? 5.842 -4.742 -5.763 1.00 60.50 105 LYS A N 1
ATOM 796 C CA . LYS A 1 105 ? 5.661 -5.980 -5.013 1.00 60.50 105 LYS A CA 1
ATOM 797 C C . LYS A 1 105 ? 4.214 -6.025 -4.538 1.00 60.50 105 LYS A C 1
ATOM 799 O O . LYS A 1 105 ? 3.726 -5.081 -3.916 1.00 60.50 105 LYS A O 1
ATOM 804 N N . ARG A 1 106 ? 3.526 -7.140 -4.792 1.00 66.12 106 ARG A N 1
ATOM 805 C CA . ARG A 1 106 ? 2.203 -7.382 -4.209 1.00 66.12 106 ARG A CA 1
ATOM 806 C C . ARG A 1 106 ? 2.337 -7.343 -2.686 1.00 66.12 106 ARG A C 1
ATOM 808 O O . ARG A 1 106 ? 2.945 -8.234 -2.097 1.00 66.12 106 ARG A O 1
ATOM 815 N N . ASN A 1 107 ? 1.758 -6.331 -2.043 1.00 73.88 107 ASN A N 1
ATOM 816 C CA . ASN A 1 107 ? 1.682 -6.291 -0.589 1.00 73.88 107 ASN A CA 1
ATOM 817 C C . ASN A 1 107 ? 0.536 -7.199 -0.126 1.00 73.88 107 ASN A C 1
ATOM 819 O O . ASN A 1 107 ? -0.616 -6.783 -0.021 1.00 73.88 107 ASN A O 1
ATOM 823 N N . ALA A 1 108 ? 0.868 -8.464 0.129 1.00 71.75 108 ALA A N 1
ATOM 824 C CA . ALA A 1 108 ? -0.087 -9.477 0.567 1.00 71.75 108 ALA A CA 1
ATOM 825 C C . ALA A 1 108 ? -0.648 -9.231 1.978 1.00 71.75 108 ALA A C 1
ATOM 827 O O . ALA A 1 108 ? -1.537 -9.965 2.387 1.00 71.75 108 ALA A O 1
ATOM 828 N N . GLN A 1 109 ? -0.138 -8.235 2.715 1.00 78.00 109 GLN A N 1
ATOM 829 C CA . GLN A 1 109 ? -0.578 -7.869 4.067 1.00 78.00 109 GLN A CA 1
ATOM 830 C C . GLN A 1 109 ? -1.524 -6.658 4.079 1.00 78.00 109 GLN A C 1
ATOM 832 O O . GLN A 1 109 ? -1.784 -6.066 5.129 1.00 78.00 109 GLN A O 1
ATOM 837 N N . LEU A 1 110 ? -2.030 -6.252 2.913 1.00 82.25 110 LEU A N 1
ATOM 838 C CA . LEU A 1 110 ? -3.033 -5.201 2.826 1.00 82.25 110 LEU A CA 1
ATOM 839 C C . LEU A 1 110 ? -4.391 -5.712 3.334 1.00 82.25 110 LEU A C 1
ATOM 841 O O . LEU A 1 110 ? -4.840 -6.760 2.863 1.00 82.25 110 LEU A O 1
ATOM 845 N N . PRO A 1 111 ? -5.086 -4.967 4.217 1.00 74.31 111 PRO A N 1
ATOM 846 C CA . PRO A 1 111 ? -6.453 -5.273 4.651 1.00 74.31 111 PRO A CA 1
ATOM 847 C C . PRO A 1 111 ? -7.431 -5.544 3.503 1.00 74.31 111 PRO A C 1
ATOM 849 O O . PRO A 1 111 ? -8.318 -6.380 3.626 1.00 74.31 111 PRO A O 1
ATOM 852 N N . GLN A 1 112 ? -7.238 -4.869 2.367 1.00 80.56 112 GLN A N 1
ATOM 853 C CA . GLN A 1 112 ? -8.049 -4.998 1.153 1.00 80.56 112 GLN A CA 1
ATOM 854 C C . GLN A 1 112 ? -7.909 -6.367 0.468 1.00 80.56 112 GLN A C 1
ATOM 856 O O . GLN A 1 112 ? -8.635 -6.657 -0.475 1.00 80.56 112 GLN A O 1
ATOM 861 N N . THR A 1 113 ? -6.969 -7.199 0.918 1.00 85.50 113 THR A N 1
ATOM 862 C CA . THR A 1 113 ? -6.775 -8.564 0.413 1.00 85.50 113 THR A CA 1
ATOM 863 C C . THR A 1 113 ? -7.787 -9.545 1.016 1.00 85.50 113 THR A C 1
ATOM 865 O O . THR A 1 113 ? -7.976 -10.625 0.462 1.00 85.50 113 THR A O 1
ATOM 868 N N . LEU A 1 114 ? -8.432 -9.200 2.139 1.00 88.25 114 LEU A N 1
ATOM 869 C CA . LEU A 1 114 ? -9.492 -10.024 2.720 1.00 88.25 114 LEU A CA 1
ATOM 870 C C . LEU A 1 114 ? -10.741 -10.002 1.822 1.00 88.25 114 LEU A C 1
ATOM 872 O O . LEU A 1 114 ? -11.179 -8.915 1.435 1.00 88.25 114 LEU A O 1
ATOM 876 N N . PRO A 1 115 ? -11.358 -11.163 1.534 1.00 90.38 115 PRO A 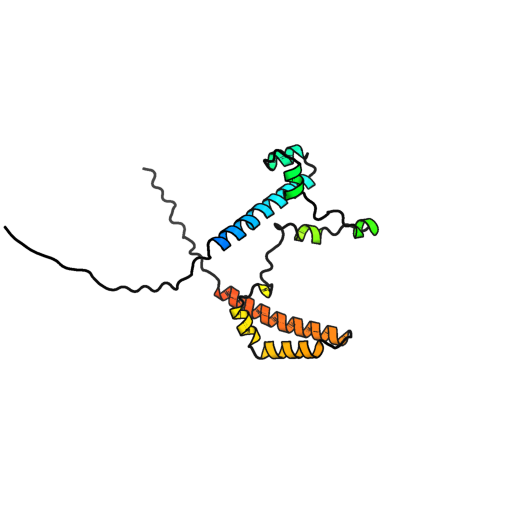N 1
ATOM 877 C CA . PRO A 1 115 ? -12.655 -11.203 0.870 1.00 90.38 115 PRO A CA 1
ATOM 878 C C . PRO A 1 115 ? -13.720 -10.450 1.669 1.00 90.38 115 PRO A C 1
ATOM 880 O O . PRO A 1 115 ? -13.703 -10.462 2.903 1.00 90.38 115 PRO A O 1
ATOM 883 N N . SER A 1 116 ? -14.685 -9.854 0.969 1.00 90.25 116 SER A N 1
ATOM 884 C CA . SER A 1 116 ? -15.761 -9.065 1.582 1.00 90.25 116 SER A CA 1
ATOM 885 C C . SER A 1 116 ? -16.563 -9.847 2.625 1.00 90.25 116 SER A C 1
ATOM 887 O O . SER A 1 116 ? -16.925 -9.283 3.651 1.00 90.25 116 SER A O 1
ATOM 889 N N . GLU A 1 117 ? -16.792 -11.143 2.403 1.00 90.88 117 GLU A N 1
ATOM 890 C CA . GLU A 1 117 ? -17.512 -12.018 3.340 1.00 90.88 117 GLU A CA 1
ATOM 891 C C . GLU A 1 117 ? -16.762 -12.176 4.668 1.00 90.88 117 GLU A C 1
ATOM 893 O O . GLU A 1 117 ? -17.313 -11.931 5.740 1.00 90.88 117 GLU A O 1
ATOM 898 N N . VAL A 1 118 ? -15.470 -12.517 4.597 1.00 91.44 118 VAL A N 1
ATOM 899 C CA . VAL A 1 118 ? -14.603 -12.667 5.777 1.00 91.44 118 VAL A CA 1
ATOM 900 C C . VAL A 1 118 ? -14.464 -11.333 6.503 1.00 91.44 118 VAL A C 1
ATOM 902 O O . VAL A 1 118 ? -14.472 -11.284 7.731 1.00 91.44 118 VAL A O 1
ATOM 905 N N . LYS A 1 119 ? -14.375 -10.236 5.748 1.00 92.44 119 LYS A N 1
ATOM 906 C CA . LYS A 1 119 ? -14.323 -8.888 6.303 1.00 92.44 119 LYS A CA 1
ATOM 907 C C . LYS A 1 119 ? -15.609 -8.531 7.059 1.00 92.44 119 LYS A C 1
ATOM 909 O O . LYS A 1 119 ? -15.508 -8.057 8.183 1.00 92.44 119 LYS A O 1
ATOM 914 N N . ALA A 1 120 ? -16.786 -8.802 6.497 1.00 92.50 120 ALA A N 1
ATOM 915 C CA . ALA A 1 120 ? -18.065 -8.544 7.162 1.00 92.50 120 ALA A CA 1
ATOM 916 C C . ALA A 1 120 ? -18.219 -9.376 8.448 1.00 92.50 120 ALA A C 1
ATOM 918 O O . ALA A 1 120 ? -18.644 -8.863 9.484 1.00 92.50 120 ALA A O 1
ATOM 919 N N . ALA A 1 121 ? -17.794 -10.643 8.418 1.00 93.31 121 ALA A N 1
ATOM 920 C CA . ALA A 1 121 ? -17.752 -11.482 9.611 1.00 93.31 121 ALA A CA 1
ATOM 921 C C . ALA A 1 121 ? -16.796 -10.913 10.675 1.00 93.31 121 ALA A C 1
ATOM 923 O O . ALA A 1 121 ? -17.147 -10.877 11.853 1.00 93.31 121 ALA A O 1
ATOM 924 N N . LEU A 1 122 ? -15.622 -10.413 10.274 1.00 93.19 122 LEU A N 1
ATOM 925 C CA . LEU A 1 122 ? -14.671 -9.763 11.179 1.00 93.19 122 LEU A CA 1
ATOM 926 C C . LEU A 1 122 ? -15.255 -8.488 11.805 1.00 93.19 122 LEU A C 1
ATOM 928 O O . LEU A 1 122 ? -15.092 -8.264 12.999 1.00 93.19 122 LEU A O 1
ATOM 932 N N . GLU A 1 123 ? -15.966 -7.680 11.018 1.00 91.88 123 GLU A N 1
ATOM 933 C CA . GLU A 1 123 ? -16.623 -6.453 11.482 1.00 91.88 123 GLU A CA 1
ATOM 934 C C . GLU A 1 123 ? -17.738 -6.736 12.499 1.00 91.88 123 GLU A C 1
ATOM 936 O O . GLU A 1 123 ? -17.940 -5.941 13.416 1.00 91.88 123 GLU A O 1
ATOM 941 N N . SER A 1 124 ? -18.399 -7.895 12.400 1.00 92.44 124 SER A N 1
ATOM 942 C CA . SER A 1 124 ? -19.399 -8.343 13.379 1.00 92.44 124 SER A CA 1
ATOM 943 C C . SER A 1 124 ? -18.805 -8.808 14.718 1.00 92.44 124 SER A C 1
ATOM 945 O O . SER A 1 124 ? -19.530 -8.936 15.706 1.00 92.44 124 SER A O 1
ATOM 947 N N . GLN A 1 125 ? -17.492 -9.062 14.787 1.00 94.56 125 GLN A N 1
ATOM 948 C CA . GLN A 1 125 ? -16.853 -9.496 16.027 1.00 94.56 125 GLN A CA 1
ATOM 949 C C . GLN A 1 125 ? -16.852 -8.373 17.063 1.00 94.56 125 GLN A C 1
ATOM 951 O O . GLN A 1 125 ? -16.492 -7.229 16.780 1.00 94.56 125 GLN A O 1
ATOM 956 N N . GLN A 1 126 ? -17.175 -8.730 18.308 1.00 94.12 126 GLN A N 1
ATOM 957 C CA . GLN A 1 126 ? -17.334 -7.763 19.392 1.00 94.12 126 GLN A CA 1
ATOM 958 C C . GLN A 1 126 ? -16.073 -6.916 19.626 1.00 94.12 126 GLN A C 1
ATOM 960 O O . GLN A 1 126 ? -16.172 -5.711 19.843 1.00 94.12 126 GLN A O 1
ATOM 965 N N . GLU A 1 127 ? -14.886 -7.521 19.552 1.00 93.75 127 GLU A N 1
ATOM 966 C CA . GLU A 1 127 ? -13.613 -6.813 19.731 1.00 93.75 127 GLU A CA 1
ATOM 967 C C . GLU A 1 127 ? -13.362 -5.773 18.628 1.00 93.75 127 GLU A C 1
ATOM 969 O O . GLU A 1 127 ? -12.938 -4.651 18.910 1.00 93.75 127 GLU A O 1
ATOM 974 N N . TYR A 1 128 ? -13.684 -6.101 17.374 1.00 94.38 128 TYR A N 1
ATOM 975 C CA . TYR A 1 128 ? -13.519 -5.180 16.250 1.00 94.38 128 TYR A CA 1
ATOM 976 C C . TYR A 1 128 ? -14.520 -4.019 16.312 1.00 94.38 128 TYR A C 1
ATOM 978 O O . TYR A 1 128 ? -14.139 -2.860 16.105 1.00 94.38 128 TYR A O 1
ATOM 986 N N . ALA A 1 129 ? -15.779 -4.315 16.646 1.00 94.62 129 ALA A N 1
ATOM 987 C CA . ALA A 1 129 ? -16.821 -3.311 16.847 1.00 94.62 129 ALA A CA 1
ATOM 988 C C . ALA A 1 129 ? -16.440 -2.339 17.975 1.00 94.62 129 ALA A C 1
ATOM 990 O O . ALA A 1 129 ? -16.402 -1.131 17.759 1.00 94.62 129 ALA A O 1
ATOM 991 N N . ARG A 1 130 ? -15.996 -2.854 19.133 1.00 96.25 130 ARG A N 1
ATOM 992 C CA . ARG A 1 130 ? -15.521 -2.036 20.266 1.00 96.25 130 ARG A CA 1
ATOM 993 C C . ARG A 1 130 ? -14.399 -1.072 19.877 1.00 96.25 130 ARG A C 1
ATOM 995 O O . ARG A 1 130 ? -14.375 0.064 20.347 1.00 96.25 130 ARG A O 1
ATOM 1002 N N . LEU A 1 131 ? -13.437 -1.520 19.068 1.00 94.75 131 LEU A N 1
ATOM 1003 C CA . LEU A 1 131 ? -12.346 -0.661 18.592 1.00 94.75 131 LEU A CA 1
ATOM 1004 C C . LEU A 1 131 ? -12.837 0.393 17.598 1.00 94.75 131 LEU A C 1
ATOM 1006 O O . LEU A 1 131 ? -12.352 1.525 17.624 1.00 94.75 131 LEU A O 1
ATOM 1010 N N . SER A 1 132 ? -13.791 0.032 16.744 1.00 94.31 132 SER A N 1
ATOM 1011 C CA . SER A 1 132 ? -14.393 0.949 15.775 1.00 94.31 132 SER A CA 1
ATOM 1012 C C . SER A 1 132 ? -15.199 2.040 16.482 1.00 94.31 132 SER A C 1
ATOM 1014 O O . SER A 1 132 ? -14.942 3.215 16.236 1.00 94.31 132 SER A O 1
ATOM 1016 N N . ASP A 1 133 ? -16.015 1.684 17.476 1.00 95.62 133 ASP A N 1
ATOM 1017 C CA . ASP A 1 133 ? -16.761 2.638 18.306 1.00 95.62 133 ASP A CA 1
ATOM 1018 C C . ASP A 1 133 ? -15.828 3.617 19.035 1.00 95.62 133 ASP A C 1
ATOM 1020 O O . ASP A 1 133 ? -16.081 4.821 19.100 1.00 95.62 133 ASP A O 1
ATOM 1024 N N . LYS A 1 134 ? -14.716 3.119 19.597 1.00 94.94 134 LYS A N 1
ATOM 1025 C CA . LYS A 1 134 ? -13.705 3.971 20.248 1.00 94.94 134 LYS A CA 1
ATOM 1026 C C . LYS A 1 134 ? -13.073 4.950 19.259 1.00 94.94 134 LYS A C 1
ATOM 1028 O O . LYS A 1 134 ? -12.845 6.104 19.614 1.00 94.94 134 LYS A O 1
ATOM 1033 N N . LEU A 1 135 ? -12.785 4.505 18.036 1.00 94.19 135 LEU A N 1
ATOM 1034 C CA . LEU A 1 135 ? -12.234 5.360 16.985 1.00 94.19 135 LEU A CA 1
ATOM 1035 C C . LEU A 1 135 ? -13.234 6.429 16.532 1.00 94.19 135 LEU A C 1
ATOM 1037 O O . LEU A 1 135 ? -12.823 7.569 16.333 1.00 94.19 135 LEU A O 1
ATOM 1041 N N . GLU A 1 136 ? -14.519 6.091 16.412 1.00 94.38 136 GLU A N 1
ATOM 1042 C CA . GLU A 1 136 ? -15.578 7.047 16.068 1.00 94.38 136 GLU A CA 1
ATOM 1043 C C . GLU A 1 136 ? -15.746 8.122 17.142 1.00 94.38 136 GLU A C 1
ATOM 1045 O O . GLU A 1 136 ? -15.781 9.311 16.829 1.00 94.38 136 GLU A O 1
ATOM 1050 N N . ARG A 1 137 ? -15.750 7.730 18.421 1.00 93.94 137 ARG A N 1
ATOM 1051 C CA . ARG A 1 137 ? -15.815 8.678 19.547 1.00 93.94 137 ARG A CA 1
ATOM 1052 C C . ARG A 1 137 ? -14.624 9.624 19.590 1.00 93.94 137 ARG A C 1
ATOM 1054 O O . ARG A 1 137 ? -14.784 10.784 19.947 1.00 93.94 137 ARG A O 1
ATOM 1061 N N . LEU A 1 138 ? -13.445 9.135 19.210 1.00 91.44 138 LEU A N 1
ATOM 1062 C CA . LEU A 1 138 ? -12.229 9.937 19.151 1.00 91.44 138 LEU A CA 1
ATOM 1063 C C . LEU A 1 138 ? -12.109 10.745 17.858 1.00 91.44 138 LEU A C 1
ATOM 1065 O O . LEU A 1 138 ? -11.205 11.566 17.787 1.00 91.44 138 LEU A O 1
ATOM 1069 N N . ALA A 1 139 ? -12.954 10.548 16.838 1.00 89.38 139 ALA A N 1
ATOM 1070 C CA . ALA A 1 139 ? -12.881 11.231 15.539 1.00 89.38 139 ALA A CA 1
ATOM 1071 C C . ALA A 1 139 ? -13.048 12.771 15.558 1.00 89.38 139 ALA A C 1
ATOM 1073 O O . ALA A 1 139 ? -12.397 13.431 14.742 1.00 89.38 139 ALA A O 1
ATOM 1074 N N . PRO A 1 140 ? -13.850 13.390 16.448 1.00 91.12 140 PRO A N 1
ATOM 1075 C CA . PRO A 1 140 ? -13.950 14.849 16.508 1.00 91.12 140 PRO A CA 1
ATOM 1076 C C . PRO A 1 140 ? -12.790 15.513 17.268 1.00 91.12 140 PRO A C 1
ATOM 1078 O O . PRO A 1 140 ? -12.506 16.687 17.036 1.00 91.12 140 PRO A O 1
ATOM 1081 N N . GLU A 1 141 ? -12.098 14.790 18.153 1.00 87.31 141 GLU A N 1
ATOM 1082 C CA . GLU A 1 141 ? -11.054 15.367 19.009 1.00 87.31 141 GLU A CA 1
ATOM 1083 C C . GLU A 1 141 ? -9.810 15.788 18.211 1.00 87.31 141 GLU A C 1
ATOM 1085 O O . GLU A 1 141 ? -9.383 15.122 17.270 1.00 87.31 141 GLU A O 1
ATOM 1090 N N . ARG A 1 142 ? -9.189 16.913 18.559 1.00 87.62 142 ARG A N 1
ATOM 1091 C CA . ARG A 1 142 ? -7.950 17.373 17.913 1.00 87.62 142 ARG A CA 1
ATOM 1092 C C . ARG 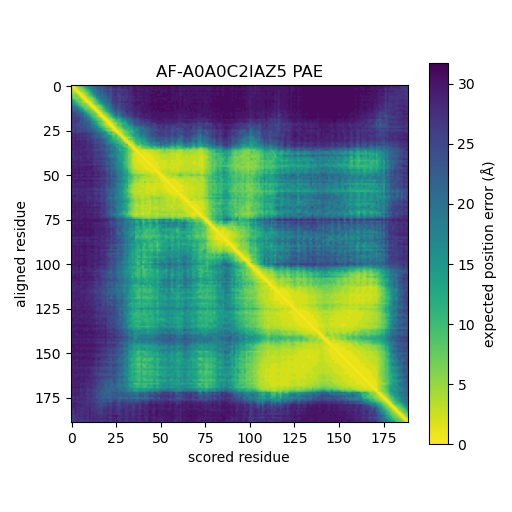A 1 142 ? -6.882 17.584 18.973 1.00 87.62 142 ARG A C 1
ATOM 1094 O O . ARG A 1 142 ? -7.176 18.094 20.047 1.00 87.62 142 ARG A O 1
ATOM 1101 N N . GLY A 1 143 ? -5.650 17.198 18.663 1.00 90.44 143 GLY A N 1
ATOM 1102 C CA . GLY A 1 143 ? -4.514 17.320 19.572 1.00 90.44 143 GLY A CA 1
ATOM 1103 C C . GLY A 1 143 ? -3.595 16.105 19.519 1.00 90.44 143 GLY A C 1
ATOM 1104 O O . GLY A 1 143 ? -3.999 15.011 19.123 1.00 90.44 143 GLY A O 1
ATOM 1105 N N . THR A 1 144 ? -2.354 16.294 19.959 1.00 88.19 144 THR A N 1
ATOM 1106 C CA . THR A 1 144 ? -1.291 15.277 19.901 1.00 88.19 144 THR A CA 1
ATOM 1107 C C . THR A 1 144 ? -1.626 14.017 20.707 1.00 88.19 144 THR A C 1
ATOM 1109 O O . THR A 1 144 ? -1.320 12.907 20.275 1.00 88.19 144 THR A O 1
ATOM 1112 N N . ALA A 1 145 ? -2.309 14.165 21.848 1.00 89.19 145 ALA A N 1
ATOM 1113 C CA . ALA A 1 145 ? -2.753 13.043 22.676 1.00 89.19 145 ALA A CA 1
ATOM 1114 C C . ALA A 1 145 ? -3.843 12.198 21.985 1.00 89.19 145 ALA A C 1
ATOM 1116 O O . ALA A 1 145 ? -3.729 10.973 21.922 1.00 89.19 145 ALA A O 1
ATOM 1117 N N . ALA A 1 146 ? -4.852 12.849 21.394 1.00 88.88 146 ALA A N 1
ATOM 1118 C CA . ALA A 1 146 ? -5.916 12.175 20.648 1.00 88.88 146 ALA A CA 1
ATOM 1119 C C . ALA A 1 146 ? -5.367 11.468 19.396 1.00 88.88 146 ALA A C 1
ATOM 1121 O O . ALA A 1 146 ? -5.756 10.342 19.082 1.00 88.88 146 ALA A O 1
ATOM 1122 N N . GLU A 1 147 ? -4.406 12.079 18.698 1.00 89.81 147 GLU A N 1
ATOM 1123 C CA . GLU A 1 147 ? -3.714 11.457 17.564 1.00 89.81 147 GLU A CA 1
ATOM 1124 C C . GLU A 1 147 ? -2.925 10.207 17.968 1.00 89.81 147 GLU A C 1
ATOM 1126 O O . GLU A 1 147 ? -3.016 9.177 17.290 1.00 89.81 147 GLU A O 1
ATOM 1131 N N . ALA A 1 148 ? -2.196 10.258 19.087 1.00 92.62 148 ALA A N 1
ATOM 1132 C CA . ALA A 1 148 ? -1.473 9.105 19.613 1.00 92.62 148 ALA A CA 1
ATOM 1133 C C . ALA A 1 148 ? -2.430 7.951 19.957 1.00 92.62 148 ALA A C 1
ATOM 1135 O O . ALA A 1 148 ? -2.187 6.805 19.567 1.00 92.62 148 ALA A O 1
ATOM 1136 N N . GLN A 1 149 ? -3.561 8.260 20.597 1.00 93.19 149 GLN A N 1
ATOM 1137 C CA . GLN A 1 149 ? -4.575 7.269 20.950 1.00 93.19 149 GLN A CA 1
ATOM 1138 C C . GLN A 1 149 ? -5.243 6.654 19.710 1.00 93.19 149 GLN A C 1
ATOM 1140 O O . GLN A 1 149 ? -5.359 5.431 19.609 1.00 93.19 149 GLN A O 1
ATOM 1145 N N . ARG A 1 150 ? -5.604 7.464 18.705 1.00 92.94 150 ARG A N 1
ATOM 1146 C CA . ARG A 1 150 ? -6.117 6.968 17.414 1.00 92.94 150 ARG A CA 1
ATOM 1147 C C . ARG A 1 150 ? -5.112 6.072 16.706 1.00 92.94 150 ARG A C 1
ATOM 1149 O O . ARG A 1 150 ? -5.496 5.063 16.114 1.00 92.94 150 ARG A O 1
ATOM 1156 N N . LYS A 1 151 ? -3.827 6.433 16.735 1.00 94.06 151 LYS A N 1
ATOM 1157 C CA . LYS A 1 151 ? -2.756 5.626 16.142 1.00 94.06 151 LYS A CA 1
ATOM 1158 C C . LYS A 1 151 ? -2.650 4.274 16.843 1.00 94.06 151 LYS A C 1
ATOM 1160 O O . LYS A 1 151 ? -2.555 3.253 16.164 1.00 94.06 151 LYS A O 1
ATOM 1165 N N . GLN A 1 152 ? -2.721 4.250 18.173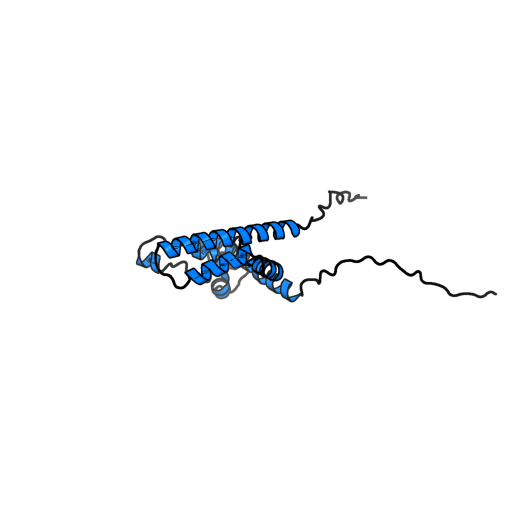 1.00 94.94 152 GLN A N 1
ATOM 1166 C CA . GLN A 1 152 ? -2.705 3.013 18.949 1.00 94.94 152 GLN A CA 1
ATOM 1167 C C . GLN A 1 152 ? -3.905 2.115 18.618 1.00 94.94 152 GLN A C 1
ATOM 1169 O O . GLN A 1 152 ? -3.706 0.962 18.238 1.00 94.94 152 GLN A O 1
ATOM 1174 N N . LEU A 1 153 ? -5.126 2.653 18.652 1.00 95.75 153 LEU A N 1
ATOM 1175 C CA . LEU A 1 153 ? -6.342 1.896 18.332 1.00 95.75 153 LEU A CA 1
ATOM 1176 C C . LEU A 1 153 ? -6.348 1.383 16.884 1.00 95.75 153 LEU A C 1
ATOM 1178 O O . LEU A 1 153 ? -6.733 0.245 16.626 1.00 95.75 153 LEU A O 1
ATOM 1182 N N . ASN A 1 154 ? -5.865 2.179 15.924 1.00 93.62 154 ASN A N 1
ATOM 1183 C CA . ASN A 1 154 ? -5.716 1.721 14.542 1.00 93.62 154 ASN A CA 1
ATOM 1184 C C . A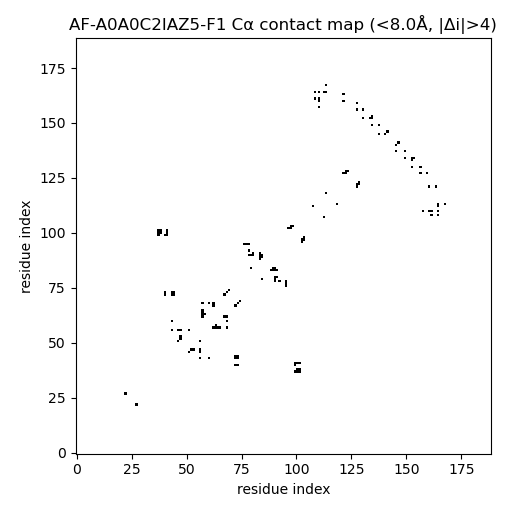SN A 1 154 ? -4.684 0.597 14.408 1.00 93.62 154 ASN A C 1
ATOM 1186 O O . ASN A 1 154 ? -4.890 -0.320 13.614 1.00 93.62 154 ASN A O 1
ATOM 1190 N N . ASN A 1 155 ? -3.595 0.633 15.180 1.00 94.06 155 ASN A N 1
ATOM 1191 C CA . ASN A 1 155 ? -2.614 -0.449 15.200 1.00 94.06 155 ASN A CA 1
ATOM 1192 C C . ASN A 1 155 ? -3.201 -1.732 15.799 1.00 94.06 155 ASN A C 1
ATOM 1194 O O . ASN A 1 155 ? -2.958 -2.811 15.264 1.00 94.06 155 ASN A O 1
ATOM 1198 N N . GLU A 1 156 ? -3.988 -1.630 16.871 1.00 94.81 156 GLU A N 1
ATOM 1199 C CA . GLU A 1 156 ? -4.708 -2.764 17.466 1.00 94.81 156 GLU A CA 1
ATOM 1200 C C . GLU A 1 156 ? -5.699 -3.372 16.470 1.00 94.81 156 GLU A C 1
ATOM 1202 O O . GLU A 1 156 ? -5.630 -4.567 16.179 1.00 94.81 156 GLU A O 1
ATOM 1207 N N . ARG A 1 157 ? -6.527 -2.537 15.835 1.00 93.69 157 ARG A N 1
ATOM 1208 C CA . ARG A 1 157 ? -7.457 -2.972 14.786 1.00 93.69 157 ARG A CA 1
ATOM 1209 C C . ARG A 1 157 ? -6.724 -3.628 13.614 1.00 93.69 157 ARG A C 1
ATOM 1211 O O . ARG A 1 157 ? -7.149 -4.664 13.111 1.00 93.69 157 ARG A O 1
ATOM 1218 N N . ARG A 1 158 ? -5.578 -3.074 13.204 1.00 91.62 158 ARG A N 1
ATOM 1219 C CA . ARG A 1 158 ? -4.738 -3.642 12.140 1.00 91.62 158 ARG A CA 1
ATOM 1220 C C . ARG A 1 158 ? -4.181 -5.016 12.512 1.00 91.62 158 ARG A C 1
ATOM 1222 O O . ARG A 1 158 ? -4.102 -5.865 11.632 1.00 91.62 158 ARG A O 1
ATOM 1229 N N . LYS A 1 159 ? -3.817 -5.261 13.776 1.00 93.31 159 LYS A N 1
ATOM 1230 C CA . LYS A 1 159 ? -3.358 -6.588 14.225 1.00 93.31 159 LYS A CA 1
ATOM 1231 C C . LYS A 1 159 ? -4.448 -7.641 14.038 1.00 93.31 159 LYS A C 1
ATOM 1233 O O . LYS A 1 159 ? -4.153 -8.676 13.458 1.00 93.31 159 LYS A O 1
ATOM 1238 N N . ILE A 1 160 ? -5.684 -7.339 14.437 1.00 93.56 160 ILE A N 1
ATOM 1239 C CA . ILE A 1 160 ? -6.842 -8.240 14.277 1.00 93.56 160 ILE A CA 1
ATOM 1240 C C . ILE A 1 160 ? -7.084 -8.571 12.797 1.00 93.56 160 ILE A C 1
ATOM 1242 O O . ILE A 1 160 ? -7.283 -9.723 12.418 1.00 93.56 160 ILE A O 1
ATOM 1246 N N . VAL A 1 161 ? -7.013 -7.559 11.931 1.00 92.81 161 VAL A N 1
ATOM 1247 C CA . VAL A 1 161 ? -7.149 -7.754 10.481 1.00 92.81 161 VAL A CA 1
ATOM 1248 C C . VAL A 1 161 ? -6.021 -8.627 9.928 1.00 92.81 161 VAL A C 1
ATOM 1250 O O . VAL A 1 161 ? -6.269 -9.514 9.116 1.00 92.81 161 VAL A O 1
ATOM 1253 N N . LEU A 1 162 ? -4.780 -8.399 10.362 1.00 91.94 162 LEU A N 1
ATOM 1254 C CA . LEU A 1 162 ? -3.625 -9.172 9.909 1.00 91.94 162 LEU A CA 1
ATOM 1255 C C . LEU A 1 162 ? -3.668 -10.628 10.382 1.00 91.94 162 LEU A C 1
ATOM 1257 O O . LEU A 1 162 ? -3.261 -11.505 9.623 1.00 91.94 162 LEU A O 1
ATOM 1261 N N . THR A 1 163 ? -4.159 -10.903 11.595 1.00 92.38 163 THR A N 1
ATOM 1262 C CA . THR A 1 163 ? -4.342 -12.282 12.069 1.00 92.38 163 THR A CA 1
ATOM 1263 C C . THR A 1 163 ? -5.403 -12.997 11.243 1.00 92.38 163 THR A C 1
ATOM 1265 O O . THR A 1 163 ? -5.106 -14.041 10.673 1.00 92.38 163 THR A O 1
ATOM 1268 N N . ALA A 1 164 ? -6.572 -12.379 11.043 1.00 92.50 164 ALA A N 1
ATOM 1269 C CA . ALA A 1 164 ? -7.634 -12.951 10.214 1.00 92.50 164 ALA A CA 1
ATOM 1270 C C . ALA A 1 164 ? -7.181 -13.195 8.763 1.00 92.50 164 ALA A C 1
ATOM 1272 O O . ALA A 1 164 ? -7.492 -14.221 8.160 1.00 92.50 164 ALA A O 1
ATOM 1273 N N . LEU A 1 165 ? -6.394 -12.272 8.203 1.00 90.94 165 LEU A N 1
ATOM 1274 C CA . LEU A 1 165 ? -5.795 -12.415 6.879 1.00 90.94 165 LEU A CA 1
ATOM 1275 C C . LEU A 1 165 ? -4.831 -13.602 6.809 1.00 90.94 165 LEU A C 1
ATOM 1277 O O . LEU A 1 165 ? -4.860 -14.348 5.833 1.00 90.94 165 LEU A O 1
ATOM 1281 N N . LYS A 1 166 ? -3.979 -13.777 7.823 1.00 90.56 166 LYS A N 1
ATOM 1282 C CA . LYS A 1 166 ? -3.039 -14.899 7.893 1.00 90.56 166 LYS A CA 1
ATOM 1283 C C . LYS A 1 166 ? -3.788 -16.228 7.962 1.00 90.56 166 LYS A C 1
ATOM 1285 O O . LYS A 1 166 ? -3.460 -17.137 7.204 1.00 90.56 166 LYS A O 1
ATOM 1290 N N . ASP A 1 167 ? -4.813 -16.315 8.802 1.00 91.12 167 ASP A N 1
ATOM 1291 C CA . ASP A 1 167 ? -5.628 -17.522 8.958 1.00 91.12 167 ASP A CA 1
ATOM 1292 C C . ASP A 1 167 ? -6.357 -17.866 7.654 1.00 91.12 167 ASP A C 1
ATOM 1294 O O . ASP A 1 167 ? -6.326 -19.010 7.195 1.00 91.12 167 ASP A O 1
ATOM 1298 N N . TYR A 1 168 ? -6.915 -16.851 6.986 1.00 89.62 168 TYR A N 1
ATOM 1299 C CA . TYR A 1 168 ? -7.513 -17.013 5.667 1.00 89.62 168 TYR A CA 1
ATOM 1300 C C . TYR A 1 168 ? -6.486 -17.518 4.646 1.00 89.62 168 TYR A C 1
ATOM 1302 O O . TYR A 1 168 ? -6.732 -18.516 3.976 1.00 89.62 168 TYR A O 1
ATOM 1310 N N . GLN A 1 169 ? -5.306 -16.901 4.556 1.00 86.81 169 GLN A N 1
ATOM 1311 C CA . GLN A 1 169 ? -4.250 -17.325 3.630 1.00 86.81 169 GLN A CA 1
ATOM 1312 C C . GLN A 1 169 ? -3.797 -18.768 3.879 1.00 86.81 169 GLN A C 1
ATOM 1314 O O . GLN A 1 169 ? -3.600 -19.504 2.915 1.00 86.81 169 GLN A O 1
ATOM 1319 N N . MET A 1 170 ? -3.677 -19.188 5.143 1.00 87.12 170 MET A N 1
ATOM 1320 C CA . MET A 1 170 ? -3.355 -20.574 5.499 1.00 87.12 170 MET A CA 1
ATOM 1321 C C . MET A 1 170 ? -4.454 -21.550 5.063 1.00 87.12 170 MET A C 1
ATOM 1323 O O . MET A 1 170 ? -4.136 -22.622 4.554 1.00 87.12 170 MET A O 1
ATOM 1327 N N . SER A 1 171 ? -5.731 -21.172 5.194 1.00 87.00 171 SER A N 1
ATOM 1328 C CA . SER A 1 171 ? -6.862 -21.996 4.733 1.00 87.00 171 SER A CA 1
ATOM 1329 C C . SER A 1 171 ? -6.898 -22.174 3.208 1.00 87.00 171 SER A C 1
ATOM 1331 O O . SER A 1 171 ? -7.386 -23.183 2.711 1.00 87.00 171 SER A O 1
ATOM 1333 N N . GLN A 1 172 ? -6.361 -21.199 2.466 1.00 78.06 172 GLN A N 1
ATOM 1334 C CA . GLN A 1 172 ? -6.368 -21.157 1.001 1.00 78.06 172 GLN A CA 1
ATOM 1335 C C . GLN A 1 172 ? -5.131 -21.800 0.361 1.00 78.06 172 GLN A C 1
ATOM 1337 O O . GLN A 1 172 ? -5.008 -21.766 -0.866 1.00 78.06 172 GLN A O 1
ATOM 1342 N N . VAL A 1 173 ? -4.191 -22.356 1.139 1.00 69.06 173 VAL A N 1
ATOM 1343 C CA . VAL A 1 173 ? -3.006 -23.024 0.580 1.00 69.06 173 VAL A CA 1
ATOM 1344 C C . VAL A 1 173 ? -3.458 -24.236 -0.233 1.00 69.06 173 VAL A C 1
ATOM 1346 O O . VAL A 1 173 ? -3.700 -25.321 0.290 1.00 69.06 173 VAL A O 1
ATOM 1349 N N . GLN A 1 174 ? -3.560 -24.044 -1.547 1.00 61.34 174 GLN A N 1
ATOM 1350 C CA . GLN A 1 174 ? -3.748 -25.128 -2.494 1.00 61.34 174 GLN A CA 1
ATOM 1351 C C . GLN A 1 174 ? -2.467 -25.960 -2.516 1.00 61.34 174 GLN A C 1
ATOM 1353 O O . GLN A 1 174 ? -1.407 -25.489 -2.937 1.00 61.34 174 GLN A O 1
ATOM 1358 N N . ALA A 1 175 ? -2.564 -27.208 -2.060 1.00 58.12 175 ALA A N 1
ATOM 1359 C CA . ALA A 1 175 ? -1.535 -28.204 -2.297 1.00 58.12 175 ALA A CA 1
ATOM 1360 C C . ALA A 1 175 ? -1.489 -28.478 -3.804 1.00 58.12 175 ALA A C 1
ATOM 1362 O O . ALA A 1 175 ? -2.287 -29.250 -4.336 1.00 58.12 175 ALA A O 1
ATOM 1363 N N . TYR A 1 176 ? -0.582 -27.812 -4.518 1.00 57.94 176 TYR A N 1
ATOM 1364 C CA . TYR A 1 176 ? -0.294 -28.196 -5.892 1.00 57.94 176 TYR A CA 1
ATOM 1365 C C . TYR A 1 176 ? 0.244 -29.627 -5.856 1.00 57.94 176 TYR A C 1
ATOM 1367 O O . TYR A 1 176 ? 1.230 -29.864 -5.151 1.00 57.94 176 TYR A O 1
ATOM 1375 N N . PRO A 1 177 ? -0.361 -30.585 -6.581 1.00 54.56 177 PRO A N 1
ATOM 1376 C CA . PRO A 1 177 ? 0.219 -31.906 -6.694 1.00 54.56 177 PRO A CA 1
ATOM 1377 C C . PRO A 1 177 ? 1.564 -31.735 -7.393 1.00 54.56 177 PRO A C 1
ATOM 1379 O O . PRO A 1 177 ? 1.640 -31.489 -8.600 1.00 54.56 177 PRO A O 1
ATOM 1382 N N . THR A 1 178 ? 2.646 -31.823 -6.625 1.00 54.75 178 THR A N 1
ATOM 1383 C CA . THR A 1 178 ? 3.978 -32.011 -7.171 1.00 54.75 178 THR A CA 1
ATOM 1384 C C . THR A 1 178 ? 3.920 -33.340 -7.903 1.00 54.75 178 THR A C 1
ATOM 1386 O O . THR A 1 178 ? 3.930 -34.400 -7.288 1.00 54.75 178 THR A O 1
ATOM 1389 N N . LYS A 1 179 ? 3.779 -33.304 -9.234 1.00 52.53 179 LYS A N 1
ATOM 1390 C CA . LYS A 1 179 ? 3.969 -34.502 -10.050 1.00 52.53 179 LYS A CA 1
ATOM 1391 C C . LYS A 1 179 ? 5.400 -34.965 -9.805 1.00 52.53 179 LYS A C 1
ATOM 1393 O O . LYS A 1 179 ? 6.352 -34.416 -10.359 1.00 52.53 179 LYS A O 1
ATOM 1398 N N . THR A 1 180 ? 5.535 -35.932 -8.904 1.00 47.44 180 THR A N 1
ATOM 1399 C CA . THR A 1 180 ? 6.750 -36.689 -8.656 1.00 47.44 180 THR A CA 1
ATOM 1400 C C . THR A 1 180 ? 7.268 -37.182 -10.001 1.00 47.44 180 THR A C 1
ATOM 1402 O O . THR A 1 180 ? 6.503 -37.568 -10.884 1.00 47.44 180 THR A O 1
ATOM 1405 N N . LYS A 1 181 ? 8.580 -37.058 -10.183 1.00 46.66 181 LYS A N 1
ATOM 1406 C CA . LYS A 1 181 ? 9.330 -37.319 -11.410 1.00 46.66 181 LYS A CA 1
ATOM 1407 C C . LYS A 1 181 ? 9.060 -38.727 -11.967 1.00 46.66 181 LYS A C 1
ATOM 1409 O O . LYS A 1 181 ? 9.833 -39.637 -11.708 1.00 46.66 181 LYS A O 1
ATOM 1414 N N . GLU A 1 182 ? 8.030 -38.894 -12.789 1.00 49.34 182 GLU A N 1
ATOM 1415 C CA . GLU A 1 182 ? 7.781 -40.154 -13.508 1.00 49.34 182 GLU A CA 1
ATOM 1416 C C . GLU A 1 182 ? 7.289 -39.910 -14.945 1.00 49.34 182 GLU A C 1
ATOM 1418 O O . GLU A 1 182 ? 6.411 -40.578 -15.470 1.00 49.34 182 GLU A O 1
ATOM 1423 N N . GLN A 1 183 ? 7.870 -38.910 -15.614 1.00 4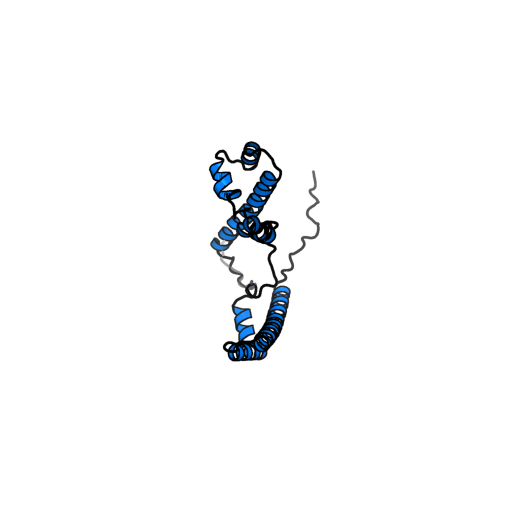6.81 183 GLN A N 1
ATOM 1424 C CA . GLN A 1 183 ? 7.678 -38.673 -17.055 1.00 46.81 183 GLN A CA 1
ATOM 1425 C C . GLN A 1 183 ? 9.008 -38.541 -17.812 1.00 46.81 183 GLN A C 1
ATOM 1427 O O . GLN A 1 183 ? 9.112 -37.844 -18.815 1.00 46.81 183 GLN A O 1
ATOM 1432 N N . ARG A 1 184 ? 10.058 -39.229 -17.345 1.00 43.09 184 ARG A N 1
ATOM 1433 C CA . ARG A 1 184 ? 11.307 -39.409 -18.104 1.00 43.09 184 ARG A CA 1
ATOM 1434 C C . ARG A 1 184 ? 11.676 -40.885 -18.225 1.00 43.09 184 ARG A C 1
ATOM 1436 O O . ARG A 1 184 ? 12.752 -41.311 -17.830 1.00 43.09 184 ARG A O 1
ATOM 1443 N N . ARG A 1 185 ? 10.773 -41.666 -18.811 1.00 44.25 185 ARG A N 1
ATOM 1444 C CA . ARG A 1 185 ? 11.139 -42.857 -19.586 1.00 44.25 185 ARG A CA 1
ATOM 1445 C C . ARG A 1 185 ? 10.419 -42.786 -20.927 1.00 44.25 185 ARG A C 1
ATOM 1447 O O . ARG A 1 185 ? 9.517 -43.564 -21.207 1.00 44.25 185 ARG A O 1
ATOM 1454 N N . CYS A 1 186 ? 10.831 -41.836 -21.765 1.00 44.00 186 CYS A N 1
ATOM 1455 C CA . CYS A 1 186 ? 10.700 -42.048 -23.200 1.00 44.00 186 CYS A CA 1
ATOM 1456 C C . CYS A 1 186 ? 11.614 -43.234 -23.532 1.00 44.00 186 CYS A C 1
ATOM 1458 O O . CYS A 1 186 ? 12.836 -43.108 -23.479 1.00 44.00 186 CYS A O 1
ATOM 1460 N N . ARG A 1 187 ? 11.022 -44.408 -2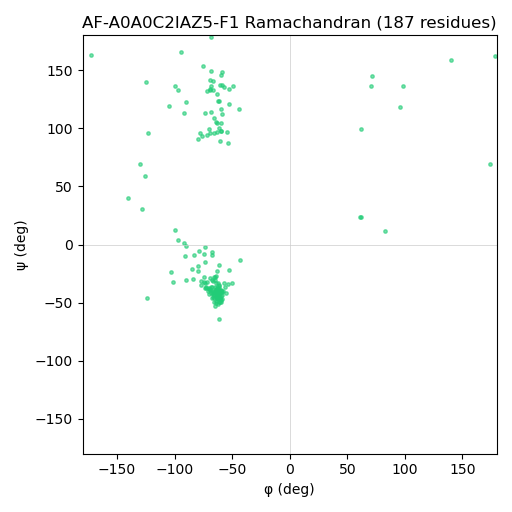3.777 1.00 46.34 187 ARG A N 1
ATOM 1461 C CA . ARG A 1 187 ? 11.698 -45.489 -24.495 1.00 46.34 187 ARG A CA 1
ATOM 1462 C C . ARG A 1 187 ? 11.913 -44.983 -25.917 1.00 46.34 187 ARG A C 1
ATOM 1464 O O . ARG A 1 187 ? 10.945 -44.850 -26.657 1.00 46.34 187 ARG A O 1
ATOM 1471 N N . CYS A 1 188 ? 13.155 -44.691 -26.272 1.00 42.88 188 CYS A N 1
ATOM 1472 C CA . CYS A 1 188 ? 13.557 -44.715 -27.669 1.00 42.88 188 CYS A CA 1
ATOM 1473 C C . CYS A 1 188 ? 13.649 -46.196 -28.055 1.00 42.88 188 CYS A C 1
ATOM 1475 O O . CYS A 1 188 ? 14.440 -46.930 -27.459 1.00 42.88 188 CYS A O 1
ATOM 1477 N N . GLY A 1 189 ? 12.757 -46.630 -28.942 1.00 40.28 189 GLY A N 1
ATOM 1478 C CA . GLY A 1 189 ? 12.882 -47.863 -29.714 1.00 40.28 189 GLY A CA 1
ATOM 1479 C C . GLY A 1 189 ? 13.343 -47.515 -31.117 1.00 40.28 189 GLY A C 1
ATOM 1480 O O . GLY A 1 189 ? 13.017 -46.385 -31.552 1.00 40.28 189 GLY A O 1
#

Radius of gyration: 28.92 Å; Cα contacts (8 Å, |Δi|>4): 84; chains: 1; bounding box: 57×92×59 Å

Sequence (189 aa):
MLTCGQTGTPRGGEDGRPGGLPPPLYAQLMLHWLGLHAPRREILVKTNDSGVAIGQVLKFAGQRNPKVLLHHYLDDMSTIDGAAIFLGTNPRKDLTQDFRSATMKRNAQLPQTLPSEVKAALESQQEYARLSDKLERLAPERGTAAEAQRKQLNNERRKIVLTALKDYQMSQVQAYPTKTKEQRRCRCG

pLDDT: mean 71.15, std 20.84, range [26.91, 96.25]

Foldseek 3Di:
DDDDDDDDDDDDDDDDDPDPPPDPVVVVVVCVVLPPLLVLLVVLCVCVVVVDDLVVSCVVNVHPDSVCCQPRRVPDPDLPPVVCVVVVHDRDVPVRVCVSSVPVDPPLLDLVVDDPVLVVVLCPDPVLVVLVVVLVVLVVDDDPVSVVVNVVSVVVNSVSSSVSSVVVVVVPPDPDPPPDPDPPPPPDD

Organism: NCBI:txid1398154